Protein AF-A0A6C0K6B1-F1 (afdb_monomer)

Structure (mmCIF, N/CA/C/O backbone):
data_AF-A0A6C0K6B1-F1
#
_entry.id   AF-A0A6C0K6B1-F1
#
loop_
_atom_site.group_PDB
_atom_site.id
_atom_site.type_symbol
_atom_site.l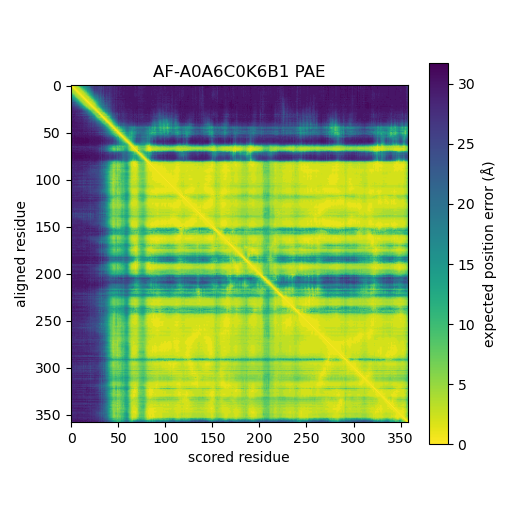abel_atom_id
_atom_site.label_alt_id
_atom_site.label_comp_id
_atom_site.label_asym_id
_atom_site.label_entity_id
_atom_site.label_seq_id
_atom_site.pdbx_PDB_ins_code
_atom_site.Cartn_x
_atom_site.Cartn_y
_atom_site.Cartn_z
_atom_site.occupancy
_atom_site.B_iso_or_equiv
_atom_site.auth_seq_id
_atom_site.auth_comp_id
_atom_site.auth_asym_id
_atom_site.auth_atom_id
_atom_site.pdbx_PDB_model_num
ATOM 1 N N . MET A 1 1 ? -60.049 -20.962 54.613 1.00 41.78 1 MET A N 1
ATOM 2 C CA . MET A 1 1 ? -58.750 -20.830 53.920 1.00 41.78 1 MET A CA 1
ATOM 3 C C . MET A 1 1 ? -58.950 -19.898 52.741 1.00 41.78 1 MET A C 1
ATOM 5 O O . MET A 1 1 ? -59.678 -20.224 51.816 1.00 41.78 1 MET A O 1
ATOM 9 N N . ASN A 1 2 ? -58.412 -18.689 52.879 1.00 34.19 2 ASN A N 1
ATOM 10 C CA . ASN A 1 2 ? -58.516 -17.575 51.942 1.00 34.19 2 ASN A CA 1
ATOM 11 C C . ASN A 1 2 ? -57.536 -17.754 50.778 1.00 34.19 2 ASN A C 1
ATOM 13 O O . ASN A 1 2 ? -56.367 -18.020 51.043 1.00 34.19 2 ASN A O 1
ATOM 17 N N . ARG A 1 3 ? -57.969 -17.481 49.541 1.00 37.84 3 ARG A N 1
ATOM 18 C CA . ARG A 1 3 ? -57.366 -16.462 48.654 1.00 37.84 3 ARG A CA 1
ATOM 19 C C . ARG A 1 3 ? -58.067 -16.443 47.293 1.00 37.84 3 ARG A C 1
ATOM 21 O O . ARG A 1 3 ? -57.996 -17.391 46.523 1.00 37.84 3 ARG A O 1
ATOM 28 N N . LEU A 1 4 ? -58.725 -15.315 47.031 1.00 37.75 4 LEU A N 1
ATOM 29 C CA . LEU A 1 4 ? -59.098 -14.837 45.706 1.00 37.75 4 LEU A CA 1
ATOM 30 C C . LEU A 1 4 ? -57.838 -14.541 44.881 1.00 37.75 4 LEU A C 1
ATOM 32 O O . LEU A 1 4 ? -56.924 -13.904 45.400 1.00 37.75 4 LEU A O 1
ATOM 36 N N . TYR A 1 5 ? -57.852 -14.870 43.589 1.00 40.22 5 TYR A N 1
ATOM 37 C CA . TYR A 1 5 ? -57.082 -14.146 42.576 1.00 40.22 5 TYR A CA 1
ATOM 38 C C . TYR A 1 5 ? -57.989 -13.833 41.381 1.00 40.22 5 TYR A C 1
ATOM 40 O O . TYR A 1 5 ? -58.520 -14.723 40.723 1.00 40.22 5 TYR A O 1
ATOM 48 N N . ARG A 1 6 ? -58.203 -12.531 41.167 1.00 37.03 6 ARG A N 1
ATOM 49 C CA . ARG A 1 6 ? -58.808 -11.929 39.975 1.00 37.03 6 ARG A CA 1
ATOM 50 C C . ARG A 1 6 ? -57.730 -11.823 38.895 1.00 37.03 6 ARG A C 1
ATOM 52 O O . ARG A 1 6 ? -56.679 -11.251 39.170 1.00 37.03 6 ARG A O 1
ATOM 59 N N . SER A 1 7 ? -58.029 -12.265 37.678 1.00 38.06 7 SER A N 1
ATOM 60 C CA . SER A 1 7 ? -57.271 -11.891 36.480 1.00 38.06 7 SER A CA 1
ATOM 61 C C . SER A 1 7 ? -57.970 -10.711 35.808 1.00 38.06 7 SER A C 1
ATOM 63 O O . SER A 1 7 ? -59.148 -10.794 35.464 1.00 38.06 7 SER A O 1
ATOM 65 N N . ILE A 1 8 ? -57.251 -9.597 35.684 1.00 40.97 8 ILE A N 1
ATOM 66 C CA . ILE A 1 8 ? -57.679 -8.359 35.027 1.00 40.97 8 ILE A CA 1
ATOM 67 C C . ILE A 1 8 ? -57.076 -8.343 33.619 1.00 40.97 8 ILE A C 1
ATOM 69 O O . ILE A 1 8 ? -55.876 -8.549 33.454 1.00 40.97 8 ILE A O 1
ATOM 73 N N . PHE A 1 9 ? -57.926 -8.098 32.622 1.00 32.03 9 PHE A N 1
ATOM 74 C CA . PHE A 1 9 ? -57.560 -7.809 31.237 1.00 32.03 9 PHE A CA 1
ATOM 75 C C . PHE A 1 9 ? -56.861 -6.444 31.150 1.00 32.03 9 PHE A C 1
ATOM 77 O O . PHE A 1 9 ? -57.428 -5.443 31.587 1.00 32.03 9 PHE A O 1
ATOM 84 N N . TYR A 1 10 ? -55.673 -6.388 30.545 1.00 33.44 10 TYR A N 1
ATOM 85 C CA . TYR A 1 10 ? -55.061 -5.134 30.102 1.00 33.44 10 TYR A CA 1
ATOM 86 C C . TYR A 1 10 ? -55.353 -4.924 28.613 1.00 33.44 10 TYR A C 1
ATOM 88 O O . TYR A 1 10 ? -54.890 -5.678 27.761 1.00 33.44 10 TYR A O 1
ATOM 96 N N . VAL A 1 11 ? -56.140 -3.888 28.325 1.00 32.97 11 VAL A N 1
ATOM 97 C CA . VAL A 1 11 ? -56.292 -3.275 27.003 1.00 32.97 11 VAL A CA 1
ATOM 98 C C . VAL A 1 11 ? -55.338 -2.084 26.973 1.00 32.97 11 VAL A C 1
ATOM 100 O O . VAL A 1 11 ? -55.507 -1.150 27.756 1.00 32.97 11 VAL A O 1
ATOM 103 N N . SER A 1 12 ? -54.329 -2.112 26.104 1.00 35.53 12 SER A N 1
ATOM 104 C CA . SER A 1 12 ? -53.433 -0.970 25.894 1.00 35.53 12 SER A CA 1
ATOM 105 C C . SER A 1 12 ? -54.006 -0.051 24.819 1.00 35.53 12 SER A C 1
ATOM 107 O O . SER A 1 12 ? -54.165 -0.436 23.662 1.00 35.53 12 SER A O 1
ATOM 109 N N . LEU A 1 13 ? -54.333 1.166 25.245 1.00 34.94 13 LEU A N 1
ATOM 110 C CA . LEU A 1 13 ? -54.805 2.288 24.443 1.00 34.94 13 LEU A CA 1
ATOM 111 C C . LEU A 1 13 ? -53.597 2.952 23.751 1.00 34.94 13 LEU A C 1
ATOM 113 O O . LEU A 1 13 ? -52.664 3.379 24.428 1.00 34.94 13 LEU A O 1
ATOM 117 N N . PHE A 1 14 ? -53.609 3.057 22.420 1.00 33.47 14 PHE A N 1
ATOM 118 C CA . PHE A 1 14 ? -52.657 3.886 21.672 1.00 33.47 14 PHE A CA 1
ATOM 119 C C . PHE A 1 14 ? -53.017 5.368 21.854 1.00 33.47 14 PHE A C 1
ATOM 121 O O . PHE A 1 14 ? -54.097 5.798 21.452 1.00 33.47 14 PHE A O 1
ATOM 128 N N . ALA A 1 15 ? -52.109 6.153 22.436 1.00 35.38 15 ALA A N 1
ATOM 129 C CA . ALA A 1 15 ? -52.192 7.609 22.460 1.00 35.38 15 ALA A CA 1
ATOM 130 C C . ALA A 1 15 ? -51.301 8.187 21.349 1.00 35.38 15 ALA A C 1
ATOM 132 O O . ALA A 1 15 ? -50.077 8.100 21.410 1.00 35.38 15 ALA A O 1
ATOM 133 N N . LEU A 1 16 ? -51.932 8.769 20.327 1.00 36.66 16 LEU A N 1
ATOM 134 C CA . LEU A 1 16 ? -51.287 9.629 19.337 1.00 36.66 16 LEU A CA 1
ATOM 135 C C . LEU A 1 16 ? -51.035 11.004 19.967 1.00 36.66 16 LEU A C 1
ATOM 137 O O . LEU A 1 16 ? -51.975 11.755 20.216 1.00 36.66 16 LEU A O 1
ATOM 141 N N . THR A 1 17 ? -49.772 11.352 20.201 1.00 36.34 17 THR A N 1
ATOM 142 C CA . THR A 1 17 ? -49.367 12.730 20.499 1.00 36.34 17 THR A CA 1
ATOM 143 C C . THR A 1 17 ? -48.944 13.421 19.209 1.00 36.34 17 THR A C 1
ATOM 145 O O . THR A 1 17 ? -47.872 13.159 18.668 1.00 36.34 17 THR A O 1
ATOM 148 N N . THR A 1 18 ? -49.798 14.312 18.710 1.00 37.50 18 THR A N 1
ATOM 149 C CA . THR A 1 18 ? -49.467 15.301 17.680 1.00 37.50 18 THR A CA 1
ATOM 150 C C . THR A 1 18 ? -48.641 16.428 18.293 1.00 37.50 18 THR A C 1
ATOM 152 O O . THR A 1 18 ? -49.159 17.205 19.098 1.00 37.50 18 THR A O 1
ATOM 155 N N . THR A 1 19 ? -47.377 16.552 17.890 1.00 35.94 19 THR A N 1
ATOM 156 C CA . THR A 1 19 ? -46.537 17.703 18.240 1.00 35.94 19 THR A CA 1
ATOM 157 C C . THR A 1 19 ? -46.683 18.789 17.178 1.00 35.94 19 THR A C 1
ATOM 159 O O . THR A 1 19 ? -46.397 18.579 16.002 1.00 35.94 19 THR A O 1
ATOM 162 N N . VAL A 1 20 ? -47.141 19.962 17.613 1.00 34.28 20 VAL A N 1
ATOM 163 C CA . VAL A 1 20 ? -47.233 21.195 16.825 1.00 34.28 20 VAL A CA 1
ATOM 164 C C . VAL A 1 20 ? -45.840 21.821 16.725 1.00 34.28 20 VAL A C 1
ATOM 166 O O . VAL A 1 20 ? -45.290 22.261 17.733 1.00 34.28 20 VAL A O 1
ATOM 169 N N . VAL A 1 21 ? -45.275 21.895 15.518 1.00 34.06 21 VAL A N 1
ATOM 170 C CA . VAL A 1 21 ? -44.048 22.664 15.251 1.00 34.06 21 VAL A CA 1
ATOM 171 C C . VAL A 1 21 ? -44.432 24.120 14.986 1.00 34.06 21 VAL A C 1
ATOM 173 O O . VAL A 1 21 ? -45.145 24.430 14.032 1.00 34.06 21 VAL A O 1
ATOM 176 N N . LYS A 1 22 ? -43.974 25.023 15.859 1.00 32.75 22 LYS A N 1
ATOM 177 C CA . LYS A 1 22 ? -44.054 26.474 15.657 1.00 32.75 22 LYS A CA 1
ATOM 178 C C . LYS A 1 22 ? -42.985 26.915 14.656 1.00 32.75 22 LYS A C 1
ATOM 180 O O . LYS A 1 22 ? -41.798 26.714 14.886 1.00 32.75 22 LYS A O 1
ATOM 185 N N . ASN A 1 23 ? -43.441 27.573 13.594 1.00 33.69 23 ASN A N 1
ATOM 186 C CA . ASN A 1 23 ? -42.636 28.376 12.679 1.00 33.69 23 ASN A CA 1
ATOM 187 C C . ASN A 1 23 ? -41.909 29.499 13.433 1.00 33.69 23 ASN A C 1
ATOM 189 O O . ASN A 1 23 ? -42.558 30.324 14.079 1.00 33.69 23 ASN A O 1
ATOM 193 N N . VAL A 1 24 ? -40.588 29.579 13.272 1.00 36.38 24 VAL A N 1
ATOM 194 C CA . VAL A 1 24 ? -39.807 30.797 13.519 1.00 36.38 24 VAL A CA 1
ATOM 195 C C . VAL A 1 24 ? -39.035 31.096 12.239 1.00 36.38 24 VAL A C 1
ATOM 197 O O . VAL A 1 24 ? -38.131 30.362 11.854 1.00 36.38 24 VAL A O 1
ATOM 200 N N . ASN A 1 25 ? -39.454 32.159 11.558 1.00 33.19 25 ASN A N 1
ATOM 201 C CA . ASN A 1 25 ? -38.764 32.721 10.407 1.00 33.19 25 ASN A CA 1
ATOM 202 C C . ASN A 1 25 ? -37.540 33.520 10.866 1.00 33.19 25 ASN A C 1
ATOM 204 O O . ASN A 1 25 ? -37.653 34.342 11.773 1.00 33.19 25 ASN A O 1
ATOM 208 N N . GLY A 1 26 ? -36.440 33.368 10.126 1.00 31.66 26 GLY A N 1
ATOM 209 C CA . GLY A 1 26 ? -35.422 34.404 9.971 1.00 31.66 26 GLY A CA 1
ATOM 210 C C . GLY A 1 26 ? -34.132 34.173 10.745 1.00 31.66 26 GLY A C 1
ATOM 211 O O . GLY A 1 26 ? -33.989 34.686 11.842 1.00 31.66 26 GLY A O 1
ATOM 212 N N . ILE A 1 27 ? -33.179 33.484 10.113 1.00 32.75 27 ILE A N 1
ATOM 213 C CA . ILE A 1 27 ? -31.792 33.931 9.908 1.00 32.75 27 ILE A CA 1
ATOM 214 C C . ILE A 1 27 ? -31.310 33.217 8.637 1.00 32.75 27 ILE A C 1
ATOM 216 O O . ILE A 1 27 ? -31.442 32.006 8.486 1.00 32.75 27 ILE A O 1
ATOM 220 N N . SER A 1 28 ? -30.811 34.001 7.691 1.00 39.09 28 SER A N 1
ATOM 221 C CA . SER A 1 28 ? -30.195 33.568 6.443 1.00 39.09 28 SER A CA 1
ATOM 222 C C . SER A 1 28 ? -28.919 32.761 6.708 1.00 39.09 28 SER A C 1
ATOM 224 O O . SER A 1 28 ? -27.895 33.347 7.057 1.00 39.09 28 SER A O 1
ATOM 226 N N . SER A 1 29 ? -28.958 31.444 6.494 1.00 30.17 29 SER A N 1
ATOM 227 C CA . SER A 1 29 ? -27.761 30.621 6.308 1.00 30.17 29 SER A CA 1
ATOM 228 C C . SER A 1 29 ? -27.587 30.311 4.820 1.00 30.17 29 SER A C 1
ATOM 230 O O . SER A 1 29 ? -28.328 29.527 4.227 1.00 30.17 29 SER A O 1
ATOM 232 N N . LEU A 1 30 ? -26.584 30.952 4.218 1.00 33.59 30 LEU A N 1
ATOM 233 C CA . LEU A 1 30 ? -25.855 30.383 3.085 1.00 33.59 30 LEU A CA 1
ATOM 234 C C . LEU A 1 30 ? -25.329 29.001 3.514 1.00 33.59 30 LEU A C 1
ATOM 236 O O . LEU A 1 30 ? -25.054 28.812 4.695 1.00 33.59 30 LEU A O 1
ATOM 240 N N . TRP A 1 31 ? -25.207 28.078 2.558 1.00 30.55 31 TRP A N 1
ATOM 241 C CA . TRP A 1 31 ? -24.939 26.634 2.712 1.00 30.55 31 TRP A CA 1
ATOM 242 C C . TRP A 1 31 ? -26.194 25.760 2.860 1.00 30.55 31 TRP A C 1
ATOM 244 O O . TRP A 1 31 ? -26.401 25.061 3.846 1.00 30.55 31 TRP A O 1
ATOM 254 N N . SER A 1 32 ? -27.013 25.754 1.806 1.00 24.48 32 SER A N 1
ATOM 255 C CA . SER A 1 32 ? -27.783 24.566 1.434 1.00 24.48 32 SER A CA 1
ATOM 256 C C . SER A 1 32 ? -26.956 23.772 0.421 1.00 24.48 32 SER A C 1
ATOM 258 O O . SER A 1 32 ? -26.867 24.143 -0.745 1.00 24.48 32 SER A O 1
ATOM 260 N N . TRP A 1 33 ? -26.333 22.679 0.859 1.00 31.28 33 TRP A N 1
ATOM 261 C CA . TRP A 1 33 ? -26.016 21.592 -0.063 1.00 31.28 33 TRP A CA 1
ATOM 262 C C . TRP A 1 33 ? -27.287 20.759 -0.184 1.00 31.28 33 TRP A C 1
ATOM 264 O O . TRP A 1 33 ? -27.627 19.973 0.698 1.00 31.28 33 TRP A O 1
ATOM 274 N N . GLY A 1 34 ? -28.054 21.010 -1.245 1.00 27.03 34 GLY A N 1
ATOM 275 C CA . GLY A 1 34 ? -29.049 20.045 -1.694 1.00 27.03 34 GLY A CA 1
ATOM 276 C C . GLY A 1 34 ? -28.350 18.745 -2.114 1.00 27.03 34 GLY A C 1
ATOM 277 O O . GLY A 1 34 ? -27.163 18.778 -2.445 1.00 27.03 34 GLY A O 1
ATOM 278 N N . PRO A 1 35 ? -29.057 17.604 -2.135 1.00 36.47 35 PRO A N 1
ATOM 279 C CA . PRO A 1 35 ? -28.533 16.364 -2.688 1.00 36.47 35 PRO A CA 1
ATOM 280 C C . PRO A 1 35 ? -28.462 16.514 -4.213 1.00 36.47 35 PRO A C 1
ATOM 282 O O . PRO A 1 35 ? -29.354 16.094 -4.948 1.00 36.47 35 PRO A O 1
ATOM 285 N N . SER A 1 36 ? -27.436 17.207 -4.698 1.00 29.88 36 SER A N 1
ATOM 286 C CA . SER A 1 36 ? -27.146 17.323 -6.117 1.00 29.88 36 SER A CA 1
ATOM 287 C C . SER A 1 36 ? -26.236 16.174 -6.524 1.00 29.88 36 SER A C 1
ATOM 289 O O . SER A 1 36 ? -25.092 16.091 -6.089 1.00 29.88 36 SER A O 1
ATOM 291 N N . THR A 1 37 ? -26.793 15.336 -7.395 1.00 29.00 37 THR A N 1
ATOM 292 C CA . THR A 1 37 ? -26.115 14.409 -8.303 1.00 29.00 37 THR A CA 1
ATOM 293 C C . THR A 1 37 ? -25.317 13.285 -7.649 1.00 29.00 37 THR A C 1
ATOM 295 O O . THR A 1 37 ? -24.138 13.415 -7.349 1.00 29.00 37 THR A O 1
ATOM 298 N N . THR A 1 38 ? -25.949 12.111 -7.596 1.00 30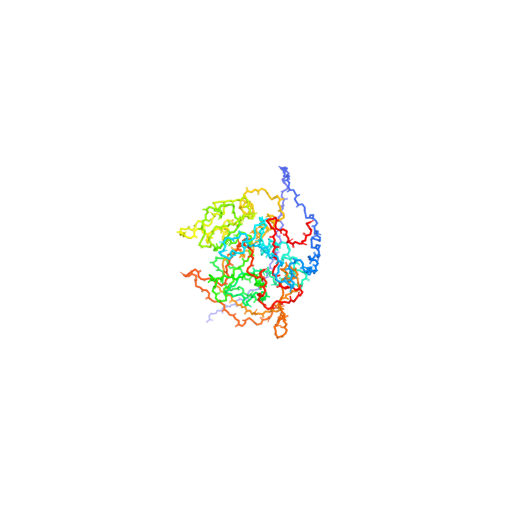.91 38 THR A N 1
ATOM 299 C CA . THR A 1 38 ? -25.296 10.837 -7.920 1.00 30.91 38 THR A CA 1
ATOM 300 C C . THR A 1 38 ? -24.650 10.947 -9.305 1.00 30.91 38 THR A C 1
ATOM 302 O O . THR A 1 38 ? -25.210 10.535 -10.320 1.00 30.91 38 THR A O 1
ATOM 305 N N . SER A 1 39 ? -23.509 11.608 -9.385 1.00 31.52 39 SER A N 1
ATOM 306 C CA . SER A 1 39 ? -22.617 11.518 -10.526 1.00 31.52 39 SER A CA 1
ATOM 307 C C . SER A 1 39 ? -22.021 10.118 -10.516 1.00 31.52 39 SER A C 1
ATOM 309 O O . SER A 1 39 ? -21.467 9.650 -9.523 1.00 31.52 39 SER A O 1
ATOM 311 N N . SER A 1 40 ? -22.166 9.428 -11.640 1.00 33.97 40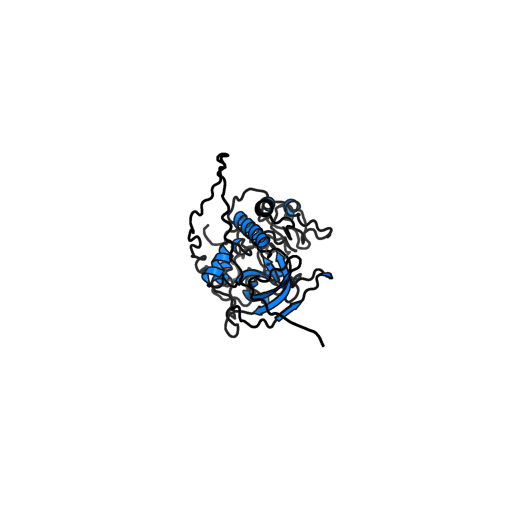 SER A N 1
ATOM 312 C CA . SER A 1 40 ? -21.465 8.188 -11.942 1.00 33.97 40 SER A CA 1
ATOM 313 C C . SER A 1 40 ? -19.962 8.477 -12.093 1.00 33.97 40 SER A C 1
ATOM 315 O O . SER A 1 40 ? -19.448 8.516 -13.208 1.00 33.97 40 SER A O 1
ATOM 317 N N . PHE A 1 41 ? -19.268 8.779 -10.992 1.00 37.56 41 PHE A N 1
ATOM 318 C CA . PHE A 1 41 ? -17.871 9.228 -11.024 1.00 37.56 41 PHE A CA 1
ATOM 319 C C . PHE A 1 41 ? -16.849 8.114 -11.265 1.00 37.56 41 PHE A C 1
ATOM 321 O O . PHE A 1 41 ? -15.698 8.420 -11.559 1.00 37.56 41 PHE A O 1
ATOM 328 N N . TYR A 1 42 ? -17.244 6.842 -11.255 1.00 40.97 42 TYR A N 1
ATOM 329 C CA . TYR A 1 42 ? -16.359 5.771 -11.704 1.00 40.97 42 TYR A CA 1
ATOM 330 C C . TYR A 1 42 ? -16.389 5.705 -13.233 1.00 40.97 42 TYR A C 1
ATOM 332 O O . TYR A 1 42 ? -17.095 4.888 -13.822 1.00 40.97 42 TYR A O 1
ATOM 340 N N . ASN A 1 43 ? -15.654 6.597 -13.899 1.00 40.12 43 ASN A N 1
ATOM 341 C CA . ASN A 1 43 ? -15.274 6.376 -15.289 1.00 40.12 43 ASN A CA 1
ATOM 342 C C . ASN A 1 43 ? -14.255 5.222 -15.274 1.00 40.12 43 ASN A C 1
ATOM 344 O O . ASN A 1 43 ? -13.068 5.424 -15.054 1.00 40.12 43 ASN A O 1
ATOM 348 N N . THR A 1 44 ? -14.767 3.997 -15.383 1.00 43.44 44 THR A N 1
ATOM 349 C CA . THR A 1 44 ? -14.126 2.693 -15.120 1.00 43.44 44 THR A CA 1
ATOM 350 C C . THR A 1 44 ? -12.998 2.302 -16.077 1.00 43.44 44 THR A C 1
ATOM 352 O O . THR A 1 44 ? -12.640 1.126 -16.164 1.00 43.44 44 THR A O 1
ATOM 355 N N . SER A 1 45 ? -12.396 3.244 -16.799 1.00 54.94 45 SER A N 1
ATOM 356 C CA . SER A 1 45 ? -11.167 2.950 -17.525 1.00 54.94 45 SER A CA 1
ATOM 357 C C . SER A 1 45 ? -10.008 2.941 -16.533 1.00 54.94 45 SER A C 1
ATOM 359 O O . SER A 1 45 ? -9.286 3.930 -16.418 1.00 54.94 45 SER A O 1
ATOM 361 N N . LEU A 1 46 ? -9.828 1.817 -15.827 1.00 61.38 46 LEU A N 1
ATOM 362 C CA . LEU A 1 46 ? -8.517 1.490 -15.271 1.00 61.38 46 LEU A CA 1
ATOM 363 C C . LEU A 1 46 ? -7.469 1.692 -16.374 1.00 61.38 46 LEU A C 1
ATOM 365 O O . LEU A 1 46 ? -7.779 1.406 -17.542 1.00 61.38 46 LEU A O 1
ATOM 369 N N . PRO A 1 47 ? -6.262 2.190 -16.047 1.00 56.25 47 PRO A N 1
ATOM 370 C CA . PRO A 1 47 ? -5.215 2.382 -17.041 1.00 56.25 47 PRO A CA 1
ATOM 371 C C . PRO A 1 47 ? -5.081 1.104 -17.872 1.00 56.25 47 PRO A C 1
ATOM 373 O O . PRO A 1 47 ? -4.975 0.004 -17.327 1.00 56.25 47 PRO A O 1
ATOM 376 N N . LEU A 1 48 ? -5.207 1.249 -19.197 1.00 51.16 48 LEU A N 1
ATOM 377 C CA . LEU A 1 48 ? -5.236 0.120 -20.126 1.00 51.16 48 LEU A CA 1
ATOM 378 C C . LEU A 1 48 ? -4.027 -0.798 -19.894 1.00 51.16 48 LEU A C 1
ATOM 380 O O . LEU A 1 48 ? -2.965 -0.301 -19.505 1.00 51.16 48 LEU A O 1
ATOM 384 N N . PRO A 1 49 ? -4.150 -2.110 -20.183 1.00 49.78 49 PRO A N 1
ATOM 385 C CA . PRO A 1 49 ? -3.048 -3.042 -20.033 1.00 49.78 49 PRO A CA 1
ATOM 386 C C . PRO A 1 49 ? -1.779 -2.505 -20.675 1.00 49.78 49 PRO A C 1
ATOM 388 O O . PRO A 1 49 ? -1.752 -2.184 -21.866 1.00 49.78 49 PRO A O 1
ATOM 391 N N . ARG A 1 50 ? -0.736 -2.364 -19.859 1.00 59.72 50 ARG A N 1
ATOM 392 C CA . ARG A 1 50 ? 0.522 -1.777 -20.296 1.00 59.72 50 ARG A CA 1
ATOM 393 C C . ARG A 1 50 ? 1.211 -2.741 -21.241 1.00 59.72 50 ARG A C 1
ATOM 395 O O . ARG A 1 50 ? 1.570 -3.849 -20.855 1.00 59.72 50 ARG A O 1
ATOM 402 N N . SER A 1 51 ? 1.456 -2.312 -22.476 1.00 47.19 51 SER A N 1
ATOM 403 C CA . SER A 1 51 ? 2.553 -2.911 -23.223 1.00 47.19 51 SER A CA 1
ATOM 404 C C . SER A 1 51 ? 3.833 -2.376 -22.595 1.00 47.19 51 SER A C 1
ATOM 406 O O . SER A 1 51 ? 4.181 -1.213 -22.819 1.00 47.19 51 SER A O 1
ATOM 408 N N . TYR A 1 52 ? 4.525 -3.191 -21.801 1.00 51.75 52 TYR A N 1
ATOM 409 C CA . TYR A 1 52 ? 5.917 -2.909 -21.473 1.00 51.75 52 TYR A CA 1
ATOM 410 C C . TYR A 1 52 ? 6.686 -2.908 -22.793 1.00 51.75 52 TYR A C 1
ATOM 412 O O . TYR A 1 52 ? 7.046 -3.952 -23.329 1.00 51.75 52 TYR A O 1
ATOM 420 N N . SER A 1 53 ? 6.855 -1.724 -23.385 1.00 43.47 53 SER A N 1
ATOM 421 C CA . SER A 1 53 ? 7.775 -1.583 -24.501 1.00 43.47 53 SER A CA 1
ATOM 422 C C . SER A 1 53 ? 9.164 -1.929 -23.967 1.00 43.47 53 SER A C 1
ATOM 424 O O . SER A 1 53 ? 9.509 -1.557 -22.843 1.00 43.47 53 SER A O 1
ATOM 426 N N . ASN A 1 54 ? 9.958 -2.643 -24.762 1.00 41.19 54 ASN A N 1
ATOM 427 C CA . ASN A 1 54 ? 11.321 -3.079 -24.433 1.00 41.19 54 ASN A CA 1
ATOM 428 C C . ASN A 1 54 ? 12.294 -1.933 -24.055 1.00 41.19 54 ASN A C 1
ATOM 430 O O . ASN A 1 54 ? 13.487 -2.172 -23.907 1.00 41.19 54 ASN A O 1
ATOM 434 N N . HIS A 1 55 ? 11.831 -0.693 -23.882 1.00 42.03 55 HIS A N 1
ATOM 435 C CA . HIS A 1 55 ? 12.629 0.399 -23.335 1.00 42.03 55 HIS A CA 1
ATOM 436 C C . HIS A 1 55 ? 12.928 0.271 -21.841 1.00 42.03 55 HIS A C 1
ATOM 438 O O . HIS A 1 55 ? 13.988 0.727 -21.426 1.00 42.03 55 HIS A O 1
ATOM 444 N N . ASP A 1 56 ? 12.099 -0.437 -21.074 1.00 44.91 56 ASP A N 1
ATOM 445 C CA . ASP A 1 56 ? 12.461 -0.829 -19.703 1.00 44.91 56 ASP A CA 1
ATOM 446 C C . ASP A 1 56 ? 13.000 -2.270 -19.613 1.00 44.91 56 ASP A C 1
ATOM 448 O O . ASP A 1 56 ? 13.350 -2.762 -18.543 1.00 44.91 56 ASP A O 1
ATOM 452 N N . GLY A 1 57 ? 13.010 -2.980 -20.739 1.00 40.34 57 GLY A N 1
ATOM 453 C CA . GLY A 1 57 ? 13.385 -4.381 -20.855 1.00 40.34 57 GLY A CA 1
ATOM 454 C C . GLY A 1 57 ? 14.305 -4.558 -22.045 1.00 40.34 57 GLY A C 1
ATOM 455 O O . GLY A 1 57 ? 13.936 -5.192 -23.031 1.00 40.34 57 GLY A O 1
ATOM 456 N N . GLY A 1 58 ? 15.502 -3.978 -21.965 1.00 33.00 58 GLY A N 1
ATOM 457 C CA . GLY A 1 58 ? 16.589 -4.404 -22.829 1.00 33.00 58 GLY A CA 1
ATOM 458 C C . GLY A 1 58 ? 16.875 -5.870 -22.523 1.00 33.00 58 GLY A C 1
ATOM 459 O O . GLY A 1 58 ? 17.508 -6.176 -21.518 1.00 33.00 58 GLY A O 1
ATOM 460 N N . SER A 1 59 ? 16.426 -6.769 -23.397 1.00 39.59 59 SER A N 1
ATOM 461 C CA . SER A 1 59 ? 16.797 -8.189 -23.397 1.00 39.59 59 SER A CA 1
ATOM 462 C C . SER A 1 59 ? 18.303 -8.420 -23.607 1.00 39.59 59 SER A C 1
ATOM 464 O O . SER A 1 59 ? 18.756 -9.554 -23.521 1.00 39.59 59 SER A O 1
ATOM 466 N N . ASP A 1 60 ? 19.076 -7.347 -23.796 1.00 33.53 60 ASP A N 1
ATOM 467 C CA . ASP A 1 60 ? 20.530 -7.332 -23.879 1.00 33.53 60 ASP A CA 1
ATOM 468 C C . ASP A 1 60 ? 21.102 -6.338 -22.847 1.00 33.53 60 ASP A C 1
ATOM 470 O O . ASP A 1 60 ? 21.337 -5.177 -23.163 1.00 33.53 60 ASP A O 1
ATOM 474 N N . GLY A 1 61 ? 21.285 -6.759 -21.591 1.00 34.53 61 GLY A N 1
ATOM 475 C CA . GLY A 1 61 ? 22.293 -6.241 -20.642 1.00 34.53 61 GLY A CA 1
ATOM 476 C C . GLY A 1 61 ? 22.567 -4.725 -20.505 1.00 34.53 61 GLY A C 1
ATOM 477 O O . GLY A 1 61 ? 23.680 -4.385 -20.104 1.00 34.53 61 GLY A O 1
ATOM 478 N N . GLY A 1 62 ? 21.637 -3.813 -20.822 1.00 32.00 62 GLY A N 1
ATOM 479 C CA . GLY A 1 62 ? 21.976 -2.381 -20.900 1.00 32.00 62 GLY A CA 1
ATOM 480 C C . GLY A 1 62 ? 20.840 -1.349 -20.939 1.00 32.00 62 GLY A C 1
ATOM 481 O O . GLY A 1 62 ? 21.123 -0.182 -21.195 1.00 32.00 62 GLY A O 1
ATOM 482 N N . GLY A 1 63 ? 19.578 -1.716 -20.685 1.00 46.03 63 GLY A N 1
ATOM 483 C CA . GLY A 1 63 ? 18.523 -0.725 -20.413 1.00 46.03 63 GLY A CA 1
ATOM 484 C C . GLY A 1 63 ? 18.594 -0.289 -18.949 1.00 46.03 63 GLY A C 1
ATOM 485 O O . GLY A 1 63 ? 18.459 -1.130 -18.065 1.00 46.03 63 GLY A O 1
ATOM 486 N N . SER A 1 64 ? 18.870 0.985 -18.666 1.00 56.69 64 SER A N 1
ATOM 487 C CA . SER A 1 64 ? 19.049 1.464 -17.291 1.00 56.69 64 SER A CA 1
ATOM 488 C C . SER A 1 64 ? 17.706 1.539 -16.558 1.00 56.69 64 SER A C 1
ATOM 490 O O . SER A 1 64 ? 16.948 2.485 -16.767 1.00 56.69 64 SER A O 1
ATOM 492 N N . GLU A 1 65 ? 17.413 0.570 -15.689 1.00 74.12 65 GLU A N 1
ATOM 493 C CA . GLU A 1 65 ? 16.327 0.699 -14.713 1.00 74.12 65 GLU A CA 1
ATOM 494 C C . GLU A 1 65 ? 16.491 2.003 -13.913 1.00 74.12 65 GLU A C 1
ATOM 496 O O . GLU A 1 65 ? 17.597 2.341 -13.479 1.00 74.12 65 GLU A O 1
ATOM 501 N N . TYR A 1 66 ? 15.395 2.734 -13.685 1.00 81.38 66 TYR A N 1
ATOM 502 C CA . TYR A 1 66 ? 15.439 3.941 -12.858 1.00 81.38 66 TYR A CA 1
ATOM 503 C C . TYR A 1 66 ? 15.903 3.598 -11.437 1.00 81.38 66 TYR A C 1
ATOM 505 O O . TYR A 1 66 ? 15.359 2.687 -10.796 1.00 81.38 66 TYR A O 1
ATOM 513 N N . GLY A 1 67 ? 16.902 4.339 -10.949 1.00 85.75 67 GLY A N 1
ATOM 514 C CA . GLY A 1 67 ? 17.400 4.233 -9.579 1.00 85.75 67 GLY A CA 1
ATOM 515 C C . GLY A 1 67 ? 16.324 4.603 -8.555 1.00 85.75 67 GLY A C 1
ATOM 516 O O . GLY A 1 67 ? 15.416 5.366 -8.869 1.00 85.75 67 GLY A O 1
ATOM 517 N N . SER A 1 68 ? 16.419 4.102 -7.321 1.00 88.38 68 SER A N 1
ATOM 518 C CA . SER A 1 68 ? 15.533 4.558 -6.238 1.00 88.38 68 SER A CA 1
ATOM 519 C C . SER A 1 68 ? 15.875 5.987 -5.816 1.00 88.38 68 SER A C 1
ATOM 521 O O . SER A 1 68 ? 17.048 6.363 -5.780 1.00 88.38 68 SER A O 1
ATOM 523 N N . ALA A 1 69 ? 14.862 6.771 -5.449 1.00 88.69 69 ALA A N 1
ATOM 524 C CA . ALA A 1 69 ? 15.052 8.082 -4.831 1.00 88.69 69 ALA A CA 1
ATOM 525 C C . ALA A 1 69 ? 15.665 8.007 -3.423 1.00 88.69 69 ALA A C 1
ATOM 527 O O . ALA A 1 69 ? 16.171 9.006 -2.911 1.00 88.69 69 ALA A O 1
ATOM 528 N N . CYS A 1 70 ? 15.663 6.832 -2.797 1.00 86.12 70 CYS A N 1
ATOM 529 C CA . CYS A 1 70 ? 16.295 6.600 -1.504 1.00 86.12 70 CYS A CA 1
ATOM 530 C C . CYS A 1 70 ? 17.764 6.212 -1.661 1.00 86.12 70 CYS A C 1
ATOM 532 O O . CYS A 1 70 ? 18.131 5.494 -2.586 1.00 86.12 70 CYS A O 1
ATOM 534 N N . GLY A 1 71 ? 18.622 6.675 -0.750 1.00 69.75 71 GLY A N 1
ATOM 535 C CA . GLY A 1 71 ? 20.042 6.329 -0.753 1.00 69.75 71 GLY A CA 1
ATOM 536 C C . GLY A 1 71 ? 20.317 5.014 -0.049 1.00 69.75 71 GLY A C 1
ATOM 537 O O . GLY A 1 71 ? 21.137 4.965 0.857 1.00 69.75 71 GLY A O 1
ATOM 538 N N . ASN A 1 72 ? 19.673 3.937 -0.479 1.00 61.31 72 ASN A N 1
ATOM 539 C CA . ASN A 1 72 ? 20.130 2.607 -0.115 1.00 61.31 72 ASN A CA 1
ATOM 540 C C . ASN A 1 72 ? 21.416 2.323 -0.911 1.00 61.31 72 ASN A C 1
ATOM 542 O O . ASN A 1 72 ? 21.460 2.530 -2.118 1.00 61.31 72 ASN A O 1
ATOM 546 N N . GLY A 1 73 ? 22.491 1.888 -0.247 1.00 46.59 73 GLY A N 1
ATOM 547 C CA . GLY A 1 73 ? 23.853 1.740 -0.799 1.00 46.59 73 GLY A CA 1
ATOM 548 C C . GLY A 1 73 ? 24.034 0.834 -2.035 1.00 46.59 73 GLY A C 1
ATOM 549 O O . GLY A 1 73 ? 25.167 0.559 -2.421 1.00 46.59 73 GLY A O 1
ATOM 550 N N . TRP A 1 74 ? 22.956 0.403 -2.690 1.00 47.75 74 TRP A N 1
ATOM 551 C CA . TRP A 1 74 ? 22.924 -0.226 -4.008 1.00 47.75 74 TRP A CA 1
ATOM 552 C C . TRP A 1 74 ? 23.100 0.838 -5.098 1.00 47.75 74 TRP A C 1
ATOM 554 O O . TRP A 1 74 ? 22.211 1.144 -5.890 1.00 47.75 74 TRP A O 1
ATOM 564 N N . SER A 1 75 ? 24.285 1.441 -5.097 1.00 43.59 75 SER A N 1
ATOM 565 C CA . SER A 1 75 ? 24.743 2.390 -6.103 1.00 43.59 75 SER A CA 1
ATOM 566 C C . SER A 1 75 ? 24.901 1.699 -7.461 1.00 43.59 75 SER A C 1
ATOM 568 O O . SER A 1 75 ? 26.010 1.341 -7.856 1.00 43.59 75 SER A O 1
ATOM 570 N N . TRP A 1 76 ? 23.824 1.615 -8.238 1.00 44.78 76 TRP A N 1
ATOM 571 C CA . TRP A 1 76 ? 23.957 1.753 -9.687 1.00 44.78 76 TRP A CA 1
ATOM 572 C C . TRP A 1 76 ? 24.036 3.244 -9.982 1.00 44.78 76 TRP A C 1
ATOM 574 O O . TRP A 1 76 ? 23.067 3.914 -10.329 1.00 44.78 76 TRP A O 1
ATOM 584 N N . SER A 1 77 ? 25.226 3.789 -9.748 1.00 50.03 77 SER A N 1
ATOM 585 C CA . SER A 1 77 ? 25.587 5.113 -10.212 1.00 50.03 77 SER A CA 1
ATOM 586 C C . SER A 1 77 ? 25.543 5.098 -11.733 1.00 50.03 77 SER A C 1
ATOM 588 O O . SER A 1 77 ? 26.488 4.606 -12.342 1.00 50.03 77 SER A O 1
ATOM 590 N N . GLN A 1 78 ? 24.509 5.662 -12.347 1.00 45.59 78 GLN A N 1
ATOM 591 C CA . GLN A 1 78 ? 24.678 6.308 -13.643 1.00 45.59 78 GLN A CA 1
ATOM 592 C C . GLN A 1 78 ? 24.092 7.713 -13.555 1.00 45.59 78 GLN A C 1
ATOM 594 O O . GLN A 1 78 ? 22.920 7.913 -13.243 1.00 45.59 78 GLN A O 1
ATOM 599 N N . GLY A 1 79 ? 24.981 8.695 -13.716 1.00 44.00 79 GLY A N 1
ATOM 600 C CA . GLY A 1 79 ? 24.657 10.111 -13.679 1.00 44.00 79 GLY A CA 1
ATOM 601 C C . GLY A 1 79 ? 23.531 10.417 -14.660 1.00 44.00 79 GLY A C 1
ATOM 602 O O . GLY A 1 79 ? 23.669 10.192 -15.856 1.00 44.00 79 GLY A O 1
ATOM 603 N N . GLY A 1 80 ? 22.414 10.909 -14.131 1.00 52.69 80 GLY A N 1
ATOM 604 C CA . GLY A 1 80 ? 21.232 11.226 -14.931 1.00 52.69 80 GLY A CA 1
ATOM 605 C C . GLY A 1 80 ? 20.138 11.994 -14.189 1.00 52.69 80 GLY A C 1
ATOM 606 O O . GLY A 1 80 ? 19.338 12.655 -14.834 1.00 52.69 80 GLY A O 1
ATOM 607 N N . GLY A 1 81 ? 20.115 11.980 -12.849 1.00 68.25 81 GLY A N 1
ATOM 608 C CA . GLY A 1 81 ? 19.240 12.862 -12.061 1.00 68.25 81 GLY A CA 1
ATOM 609 C C . GLY A 1 81 ? 17.745 12.518 -12.091 1.00 68.25 81 GLY A C 1
ATOM 610 O O . GLY A 1 81 ? 16.940 13.335 -11.657 1.00 68.25 81 GLY A O 1
ATOM 611 N N . VAL A 1 82 ? 17.372 11.330 -12.579 1.00 82.81 82 VAL A N 1
ATOM 612 C CA . VAL A 1 82 ? 15.985 10.845 -12.601 1.00 82.81 82 VAL A CA 1
ATOM 613 C C . VAL A 1 82 ? 15.860 9.653 -11.660 1.00 82.81 82 VAL A C 1
ATOM 615 O O . VAL A 1 82 ? 16.534 8.640 -11.849 1.00 82.81 82 VAL A O 1
ATOM 618 N N . TYR A 1 83 ? 15.002 9.787 -10.651 1.00 88.62 83 TYR A N 1
ATOM 619 C CA . TYR A 1 83 ? 14.776 8.770 -9.632 1.00 88.62 83 TYR A CA 1
ATOM 620 C C . TYR A 1 83 ? 13.343 8.243 -9.661 1.00 88.62 83 TYR A C 1
ATOM 622 O O . TYR A 1 83 ? 12.402 8.954 -10.016 1.00 88.62 83 TYR A O 1
ATOM 630 N N . GLY A 1 84 ? 13.216 6.979 -9.271 1.00 91.12 84 GLY A N 1
ATOM 631 C CA . GLY A 1 84 ? 11.978 6.246 -9.102 1.00 91.12 84 GLY A CA 1
ATOM 632 C C . GLY A 1 84 ? 11.415 6.312 -7.692 1.00 91.12 84 GLY A C 1
ATOM 633 O O . GLY A 1 84 ? 12.160 6.214 -6.713 1.00 91.12 84 GLY A O 1
ATOM 634 N N . PHE A 1 85 ? 10.090 6.410 -7.628 1.00 93.62 85 PHE A N 1
ATOM 635 C CA . PHE A 1 85 ? 9.283 6.469 -6.414 1.00 93.62 85 PHE A CA 1
ATOM 636 C C . PHE A 1 85 ? 8.183 5.400 -6.440 1.00 93.62 85 PHE A C 1
ATOM 638 O O . PHE A 1 85 ? 7.797 4.921 -7.515 1.00 93.62 85 PHE A O 1
ATOM 645 N N . ALA A 1 86 ? 7.651 5.053 -5.267 1.00 95.06 86 ALA A N 1
ATOM 646 C CA . ALA A 1 86 ? 6.373 4.355 -5.162 1.00 95.06 86 ALA A CA 1
ATOM 647 C C . ALA A 1 86 ? 5.251 5.222 -5.750 1.00 95.06 86 ALA A C 1
ATOM 649 O O . ALA A 1 86 ? 5.249 6.445 -5.598 1.00 95.06 86 ALA A O 1
ATOM 650 N N . CYS A 1 87 ? 4.293 4.598 -6.433 1.00 96.06 87 CYS A N 1
ATOM 651 C CA . CYS A 1 87 ? 3.218 5.343 -7.076 1.00 96.06 87 CYS A CA 1
ATOM 652 C C . CYS A 1 87 ? 2.076 5.679 -6.104 1.00 96.06 87 CYS A C 1
ATOM 654 O O . CYS A 1 87 ? 1.472 4.756 -5.555 1.00 96.06 87 CYS A O 1
ATOM 656 N N . PRO A 1 88 ? 1.705 6.964 -5.936 1.00 95.69 88 PRO A N 1
ATOM 657 C CA . PRO A 1 88 ? 0.636 7.386 -5.026 1.00 95.69 88 PRO A CA 1
ATOM 658 C C . PRO A 1 88 ? -0.739 6.802 -5.359 1.00 95.69 88 PRO A C 1
ATOM 660 O O . PRO A 1 88 ? -1.545 6.589 -4.457 1.00 95.69 88 PRO A O 1
ATOM 663 N N . HIS A 1 89 ? -0.996 6.463 -6.627 1.00 95.06 89 HIS A N 1
ATOM 664 C CA . HIS A 1 89 ? -2.235 5.790 -7.024 1.00 95.06 89 HIS A CA 1
ATOM 665 C C . HIS A 1 89 ? -2.410 4.417 -6.363 1.00 95.06 89 HIS A C 1
ATOM 667 O O . HIS A 1 89 ? -3.528 3.924 -6.267 1.00 95.06 89 HIS A O 1
ATOM 673 N N . MET A 1 90 ? -1.330 3.802 -5.870 1.00 97.25 90 MET A N 1
ATOM 674 C CA . MET A 1 90 ? -1.372 2.512 -5.178 1.00 97.25 90 MET A CA 1
ATOM 675 C C . MET A 1 90 ? -1.641 2.633 -3.668 1.00 97.25 90 MET A C 1
ATOM 677 O O . MET A 1 90 ? -1.711 1.613 -2.987 1.00 97.25 90 MET A O 1
ATOM 681 N N . MET A 1 91 ? -1.761 3.844 -3.116 1.00 97.38 91 MET A N 1
ATOM 682 C CA . MET A 1 91 ? -2.041 4.026 -1.689 1.00 97.38 91 MET A CA 1
ATOM 683 C C . MET A 1 91 ? -3.431 3.488 -1.316 1.00 97.38 91 MET A C 1
ATOM 685 O O . MET A 1 91 ? -4.388 3.614 -2.082 1.00 97.38 91 MET A O 1
ATOM 689 N N . LEU A 1 92 ? -3.562 2.925 -0.112 1.00 97.94 92 LEU A N 1
ATOM 690 C CA . LEU A 1 92 ? -4.840 2.482 0.451 1.00 97.94 92 LEU A CA 1
ATOM 691 C C . LEU A 1 92 ? -5.902 3.583 0.318 1.00 97.94 92 LEU A C 1
ATOM 693 O O . LEU A 1 92 ? -5.661 4.718 0.716 1.00 97.94 92 LEU A O 1
ATOM 697 N N . GLN A 1 93 ? -7.085 3.249 -0.194 1.00 96.81 93 GLN A N 1
ATOM 698 C CA . GLN A 1 93 ? -8.188 4.204 -0.384 1.00 96.81 93 GLN A CA 1
ATOM 699 C C . GLN A 1 93 ? -7.886 5.414 -1.289 1.00 96.81 93 GLN A C 1
ATOM 701 O O . GLN A 1 93 ? -8.652 6.380 -1.287 1.00 96.81 93 GLN A O 1
ATOM 706 N N . SER A 1 94 ? -6.841 5.352 -2.120 1.00 95.69 94 SER A N 1
ATOM 707 C CA . SER A 1 94 ? -6.781 6.202 -3.311 1.00 95.69 94 SER A CA 1
ATOM 708 C C . SER A 1 94 ? -7.996 5.926 -4.212 1.00 95.69 94 SER A C 1
ATOM 710 O O . SER A 1 94 ? -8.584 4.837 -4.182 1.00 95.69 94 SER A O 1
ATOM 712 N N . GLU A 1 95 ? -8.371 6.901 -5.041 1.00 94.19 95 GLU A N 1
ATOM 713 C CA . GLU A 1 95 ? -9.449 6.717 -6.022 1.00 94.19 95 GLU A CA 1
ATOM 714 C C . GLU A 1 95 ? -9.188 5.533 -6.956 1.00 94.19 95 GLU A C 1
ATOM 716 O O . GLU A 1 95 ? -10.091 4.740 -7.213 1.00 94.19 95 GLU A O 1
ATOM 721 N N . ASP A 1 96 ? -7.945 5.354 -7.401 1.00 94.50 96 ASP A N 1
ATOM 722 C CA . ASP A 1 96 ? -7.601 4.279 -8.330 1.00 94.50 96 ASP A CA 1
ATOM 723 C C . ASP A 1 96 ? -7.657 2.897 -7.660 1.00 94.50 96 ASP A C 1
ATOM 725 O O . ASP A 1 96 ? -8.096 1.927 -8.279 1.00 94.50 96 ASP A O 1
ATOM 729 N N . MET A 1 97 ? -7.301 2.800 -6.374 1.00 96.50 97 MET A N 1
ATOM 730 C CA . MET A 1 97 ? -7.417 1.561 -5.600 1.00 96.50 97 MET A CA 1
ATOM 731 C C . MET A 1 97 ? -8.883 1.181 -5.352 1.00 96.50 97 MET A C 1
ATOM 733 O O . MET A 1 97 ? -9.267 0.015 -5.476 1.00 96.50 97 MET A O 1
ATOM 737 N N . ILE A 1 98 ? -9.730 2.172 -5.055 1.00 96.56 98 ILE A N 1
ATOM 738 C CA . ILE A 1 98 ? -11.185 1.993 -4.948 1.00 96.56 98 ILE A CA 1
ATOM 739 C C . ILE A 1 98 ? -11.763 1.578 -6.309 1.00 96.56 98 ILE A C 1
ATOM 741 O O . ILE A 1 98 ? -12.537 0.622 -6.395 1.00 96.56 98 ILE A O 1
ATOM 745 N N . GLY A 1 99 ? -11.349 2.251 -7.383 1.00 95.75 99 GLY A N 1
ATOM 746 C CA . GLY A 1 99 ? -11.733 1.944 -8.757 1.00 95.75 99 GLY A CA 1
ATOM 747 C C . GLY A 1 99 ? -11.355 0.524 -9.177 1.00 95.75 99 GLY A C 1
ATOM 748 O O . GLY A 1 99 ? -12.177 -0.163 -9.782 1.00 95.75 99 GLY A O 1
ATOM 749 N N . ALA A 1 100 ? -10.166 0.045 -8.800 1.00 96.25 100 ALA A N 1
ATOM 750 C CA . ALA A 1 100 ? -9.718 -1.322 -9.059 1.00 96.25 100 ALA A CA 1
ATOM 751 C C . ALA A 1 100 ? -10.614 -2.363 -8.374 1.00 96.25 100 ALA A C 1
ATOM 753 O O . ALA A 1 100 ? -11.064 -3.309 -9.021 1.00 96.25 100 ALA A O 1
ATOM 754 N N . ALA A 1 101 ? -10.963 -2.149 -7.103 1.00 97.31 101 ALA A N 1
ATOM 755 C CA . ALA A 1 101 ? -11.877 -3.037 -6.390 1.00 97.31 101 ALA A CA 1
ATOM 756 C C . ALA A 1 101 ? -13.283 -3.060 -7.018 1.00 97.31 101 ALA A C 1
ATOM 758 O O . ALA A 1 101 ? -13.925 -4.111 -7.085 1.00 97.31 101 ALA A O 1
ATOM 759 N N . HIS A 1 102 ? -13.776 -1.916 -7.503 1.00 96.38 102 HIS A N 1
ATOM 760 C CA . HIS A 1 102 ? -15.053 -1.846 -8.217 1.00 96.38 102 HIS A CA 1
ATOM 761 C C . HIS A 1 102 ? -15.008 -2.508 -9.593 1.00 96.38 102 HIS A C 1
ATOM 763 O O . HIS A 1 102 ? -15.972 -3.177 -9.962 1.00 96.38 102 HIS A O 1
ATOM 769 N N . TYR A 1 103 ? -13.909 -2.353 -10.332 1.00 95.56 103 TYR A N 1
ATOM 770 C CA . TYR A 1 103 ? -13.703 -2.996 -11.629 1.00 95.56 103 TYR A CA 1
ATOM 771 C C . TYR A 1 103 ? -13.805 -4.522 -11.526 1.00 95.56 103 TYR A C 1
ATOM 773 O O . TYR A 1 103 ? -14.466 -5.151 -12.349 1.00 95.56 103 TYR A O 1
ATOM 781 N N . ASP A 1 104 ? -13.226 -5.101 -10.475 1.00 96.75 104 ASP A N 1
ATOM 782 C CA . ASP A 1 104 ? -13.295 -6.541 -10.210 1.00 96.75 104 ASP A CA 1
ATOM 783 C C . ASP A 1 104 ? -14.632 -6.989 -9.587 1.00 96.75 104 ASP A C 1
ATOM 785 O O . ASP A 1 104 ? -14.852 -8.179 -9.373 1.00 96.75 104 ASP A O 1
ATOM 789 N N . GLY A 1 105 ? -15.535 -6.055 -9.263 1.00 97.56 105 GLY A N 1
ATOM 790 C CA . GLY A 1 105 ? -16.796 -6.350 -8.576 1.00 97.56 105 GLY A CA 1
ATOM 791 C C . GLY A 1 105 ? -16.639 -6.746 -7.101 1.00 97.56 105 GLY A C 1
ATOM 792 O O . GLY A 1 105 ? -17.591 -7.247 -6.508 1.00 97.56 105 GLY A O 1
ATOM 793 N N . LEU A 1 106 ? -15.470 -6.510 -6.497 1.00 98.00 106 LEU A N 1
ATOM 794 C CA . LEU A 1 106 ? -15.117 -6.925 -5.132 1.00 98.00 106 LEU A CA 1
ATOM 795 C C . LEU A 1 106 ? -15.186 -5.788 -4.099 1.00 98.00 106 LEU A C 1
ATOM 797 O O . LEU A 1 106 ? -15.116 -6.040 -2.898 1.00 98.00 106 LEU A O 1
ATOM 801 N N . GLY A 1 107 ? -15.385 -4.539 -4.531 1.00 96.81 107 GLY A N 1
ATOM 802 C CA . GLY A 1 107 ? -15.375 -3.358 -3.655 1.00 96.81 107 GLY A CA 1
ATOM 803 C C . GLY A 1 107 ? -16.454 -3.319 -2.562 1.00 96.81 107 GLY A C 1
ATOM 804 O O . GLY A 1 107 ? -16.361 -2.497 -1.649 1.00 96.81 107 GLY A O 1
ATOM 805 N N . HIS A 1 108 ? -17.470 -4.187 -2.613 1.00 96.81 108 HIS A N 1
ATOM 806 C CA . HIS A 1 108 ? -18.430 -4.330 -1.514 1.00 96.81 108 HIS A CA 1
ATOM 807 C C . HIS A 1 108 ? -17.785 -4.994 -0.289 1.00 96.81 108 HIS A C 1
ATOM 809 O O . HIS A 1 108 ? -17.847 -4.433 0.804 1.00 96.81 108 HIS A O 1
ATOM 815 N N . ASP A 1 109 ? -17.109 -6.126 -0.487 1.00 98.06 109 ASP A N 1
ATOM 816 C CA . ASP A 1 109 ? -16.600 -6.970 0.602 1.00 98.06 109 ASP A CA 1
ATOM 817 C C . ASP A 1 109 ? -15.118 -6.738 0.915 1.00 98.06 109 ASP A C 1
ATOM 819 O O . ASP A 1 109 ? -14.656 -7.047 2.017 1.00 98.06 109 ASP A O 1
ATOM 823 N N . PHE A 1 110 ? -14.376 -6.185 -0.048 1.00 98.56 110 PHE A N 1
ATOM 824 C CA . PHE A 1 110 ? -12.931 -6.028 0.025 1.00 98.56 110 PHE A CA 1
ATOM 825 C C . PHE A 1 110 ? -12.507 -4.565 -0.039 1.00 98.56 110 PHE A C 1
ATOM 827 O O . PHE A 1 110 ? -13.065 -3.754 -0.782 1.00 98.56 110 PHE A O 1
ATOM 834 N N . LEU A 1 111 ? -11.465 -4.248 0.724 1.00 98.38 111 LEU A N 1
ATOM 835 C CA . LEU A 1 111 ? -10.660 -3.050 0.568 1.00 98.38 111 LEU A CA 1
ATOM 836 C C . LEU A 1 111 ? -9.309 -3.456 -0.026 1.00 98.38 111 LEU A C 1
ATOM 838 O O . LEU A 1 111 ? -8.567 -4.230 0.580 1.00 98.38 111 LEU A O 1
ATOM 842 N N . TYR A 1 112 ? -9.003 -2.963 -1.223 1.00 98.62 112 TYR A N 1
ATOM 843 C CA . TYR A 1 112 ? -7.737 -3.280 -1.876 1.00 98.62 112 TYR A CA 1
ATOM 844 C C . TYR A 1 112 ? -6.598 -2.465 -1.277 1.00 98.62 112 TYR A C 1
ATOM 846 O O . TYR A 1 112 ? -6.778 -1.299 -0.916 1.00 98.62 112 TYR A O 1
ATOM 854 N N . ALA A 1 113 ? -5.425 -3.080 -1.199 1.00 98.56 113 ALA A N 1
ATOM 855 C CA . ALA A 1 113 ? -4.216 -2.439 -0.725 1.00 98.56 113 ALA A CA 1
ATOM 856 C C . ALA A 1 113 ? -2.971 -3.044 -1.374 1.00 98.56 113 ALA A C 1
ATOM 858 O O . ALA A 1 113 ? -2.998 -4.133 -1.955 1.00 98.56 113 ALA A O 1
ATOM 859 N N . VAL A 1 114 ? -1.849 -2.363 -1.181 1.00 98.50 114 VAL A N 1
ATOM 860 C CA . VAL A 1 114 ? -0.523 -2.925 -1.422 1.00 98.50 114 VAL A CA 1
ATOM 861 C C . VAL A 1 114 ? 0.304 -2.855 -0.146 1.00 98.50 114 VAL A C 1
ATOM 863 O O . VAL A 1 114 ? 0.047 -2.006 0.712 1.00 98.50 114 VAL A O 1
ATOM 866 N N . ALA A 1 115 ? 1.281 -3.748 -0.002 1.00 97.44 115 ALA A N 1
ATOM 867 C CA . ALA A 1 115 ? 2.078 -3.817 1.217 1.00 97.44 115 ALA A CA 1
ATOM 868 C C . ALA A 1 115 ? 3.544 -4.196 1.011 1.00 97.44 115 ALA A C 1
ATOM 870 O O . ALA A 1 115 ? 3.934 -4.774 -0.010 1.00 97.44 115 ALA A O 1
ATOM 871 N N . GLY A 1 116 ? 4.340 -3.893 2.036 1.00 95.44 116 GLY A N 1
ATOM 872 C CA . GLY A 1 116 ? 5.620 -4.533 2.300 1.00 95.44 116 GLY A CA 1
ATOM 873 C C . GLY A 1 116 ? 5.452 -5.868 3.028 1.00 95.44 116 GLY A C 1
ATOM 874 O O . GLY A 1 116 ? 4.513 -6.039 3.801 1.00 95.44 116 GLY A O 1
ATOM 875 N N . SER A 1 117 ? 6.365 -6.809 2.784 1.00 94.56 117 SER A N 1
ATOM 876 C CA . SER A 1 117 ? 6.462 -8.093 3.498 1.00 94.56 117 SER A CA 1
ATOM 877 C C . SER A 1 117 ? 7.909 -8.406 3.898 1.00 94.56 117 SER A C 1
ATOM 879 O O . SER A 1 117 ? 8.829 -7.660 3.570 1.00 94.56 117 SER A O 1
ATOM 881 N N . SER A 1 118 ? 8.146 -9.543 4.547 1.00 91.00 118 SER A N 1
ATOM 882 C CA . SER A 1 118 ? 9.493 -9.970 4.943 1.00 91.00 118 SER A CA 1
ATOM 883 C C . SER A 1 118 ? 10.336 -10.581 3.811 1.00 91.00 118 SER A C 1
ATOM 885 O O . SER A 1 118 ? 11.493 -10.934 4.038 1.00 91.00 118 SER A O 1
ATOM 887 N N . SER A 1 119 ? 9.778 -10.820 2.613 1.00 90.88 119 SER A N 1
ATOM 888 C CA . SER A 1 119 ? 10.462 -11.605 1.574 1.00 90.88 119 SER A CA 1
ATOM 889 C C . SER A 1 119 ? 10.253 -11.097 0.151 1.00 90.88 119 SER A C 1
ATOM 891 O O . SER A 1 119 ? 9.135 -10.893 -0.307 1.00 90.88 119 SER A O 1
ATOM 893 N N . ASP A 1 120 ? 11.344 -11.045 -0.618 1.00 90.12 120 ASP A N 1
ATOM 894 C CA . ASP A 1 120 ? 11.303 -10.837 -2.073 1.00 90.12 120 ASP A CA 1
ATOM 895 C C . ASP A 1 120 ? 10.545 -11.946 -2.821 1.00 90.12 120 ASP A C 1
ATOM 897 O O . ASP A 1 120 ? 10.024 -11.724 -3.915 1.00 90.12 120 ASP A O 1
ATOM 901 N N . ASN A 1 121 ? 10.454 -13.148 -2.241 1.00 92.19 121 ASN A N 1
ATOM 902 C CA . ASN A 1 121 ? 9.677 -14.236 -2.832 1.00 92.19 121 ASN A CA 1
ATOM 903 C C . ASN A 1 121 ? 8.173 -13.972 -2.788 1.00 92.19 121 ASN A C 1
ATOM 905 O O . ASN A 1 121 ? 7.440 -14.587 -3.566 1.00 92.19 121 ASN A O 1
ATOM 909 N N . ASP A 1 122 ? 7.721 -13.074 -1.912 1.00 94.69 122 ASP A N 1
ATOM 910 C CA . ASP A 1 122 ? 6.320 -12.692 -1.813 1.00 94.69 122 ASP A CA 1
ATOM 911 C C . ASP A 1 122 ? 5.932 -11.608 -2.815 1.00 94.69 122 ASP A C 1
ATOM 913 O O . ASP A 1 122 ? 4.740 -11.393 -3.007 1.00 94.69 122 ASP A O 1
ATOM 917 N N . CYS A 1 123 ? 6.889 -10.988 -3.517 1.00 96.38 123 CYS A N 1
ATOM 918 C CA . CYS A 1 123 ? 6.598 -10.010 -4.562 1.00 96.38 123 CYS A CA 1
ATOM 919 C C . CYS A 1 123 ? 5.504 -10.511 -5.516 1.00 96.38 123 CYS A C 1
ATOM 921 O O . CYS A 1 123 ? 5.592 -11.608 -6.080 1.00 96.38 123 CYS A O 1
ATOM 923 N N . GLY A 1 124 ? 4.458 -9.699 -5.659 1.00 96.94 124 GLY A N 1
ATOM 924 C CA . GLY A 1 124 ? 3.313 -9.952 -6.526 1.00 96.94 124 GLY A CA 1
ATOM 925 C C . GLY A 1 124 ? 2.287 -10.938 -5.977 1.00 96.94 124 GLY A C 1
ATOM 926 O O . GLY A 1 124 ? 1.289 -11.157 -6.652 1.00 96.94 124 GLY A O 1
ATOM 927 N N . ARG A 1 125 ? 2.495 -11.545 -4.798 1.00 97.25 125 ARG A N 1
ATOM 928 C CA . ARG A 1 125 ? 1.487 -12.413 -4.172 1.00 97.25 125 ARG A CA 1
ATOM 929 C C . ARG A 1 125 ? 0.341 -11.573 -3.633 1.00 97.25 125 ARG A C 1
ATOM 931 O O . ARG A 1 125 ? 0.583 -10.500 -3.077 1.00 97.25 125 ARG A O 1
ATOM 938 N N . CYS A 1 126 ? -0.874 -12.102 -3.751 1.00 98.44 126 CYS A N 1
ATOM 939 C CA . CYS A 1 126 ? -2.057 -11.523 -3.141 1.00 98.44 126 CYS A CA 1
ATOM 940 C C . CYS A 1 126 ? -2.529 -12.341 -1.942 1.00 98.44 126 CYS A C 1
ATOM 942 O O . CYS A 1 126 ? -2.489 -13.572 -1.943 1.00 98.44 126 CYS A O 1
ATOM 944 N N . TYR A 1 127 ? -2.998 -11.634 -0.920 1.00 98.44 127 TYR A N 1
ATOM 945 C CA . TYR A 1 127 ? -3.520 -12.211 0.308 1.00 98.44 127 TYR A CA 1
ATOM 946 C C . TYR A 1 127 ? -4.895 -11.633 0.604 1.00 98.44 127 TYR A C 1
ATOM 948 O O . TYR A 1 127 ? -5.078 -10.415 0.612 1.00 98.44 127 TYR A O 1
ATOM 956 N N . GLN A 1 128 ? -5.850 -12.513 0.887 1.00 98.56 128 GLN A N 1
ATOM 957 C CA . GLN A 1 128 ? -7.099 -12.127 1.529 1.00 98.56 128 GLN A CA 1
ATOM 958 C C . GLN A 1 128 ? -6.880 -12.147 3.038 1.00 98.56 128 GLN A C 1
ATOM 960 O O . GLN A 1 128 ? -6.421 -13.154 3.577 1.00 98.56 128 GLN A O 1
ATOM 965 N N . ILE A 1 129 ? -7.224 -11.054 3.715 1.00 98.62 129 ILE A N 1
ATOM 966 C CA . ILE A 1 129 ? -6.927 -10.848 5.132 1.00 98.62 129 ILE A CA 1
ATOM 967 C C . ILE A 1 129 ? -8.189 -10.418 5.871 1.00 98.62 129 ILE A C 1
ATOM 969 O O . ILE A 1 129 ? -8.857 -9.458 5.496 1.00 98.62 129 ILE A O 1
ATOM 973 N N . GLN A 1 130 ? -8.481 -11.108 6.966 1.00 98.38 130 GLN A N 1
ATOM 974 C CA . GLN A 1 130 ? -9.448 -10.697 7.969 1.00 98.38 130 GLN A CA 1
ATOM 975 C C . GLN A 1 130 ? -8.715 -10.032 9.132 1.00 98.38 130 GLN A C 1
ATOM 977 O O . GLN A 1 130 ? -7.826 -10.629 9.745 1.00 98.38 130 GLN A O 1
ATOM 982 N N . LEU A 1 131 ? -9.128 -8.815 9.463 1.00 98.12 131 LEU A N 1
ATOM 983 C CA . LEU A 1 131 ? -8.695 -8.118 10.671 1.00 98.12 131 LEU A CA 1
ATOM 984 C C . LEU A 1 131 ? -9.416 -8.729 11.879 1.00 98.12 131 LEU A C 1
ATOM 986 O O . LEU A 1 131 ? -10.571 -9.132 11.748 1.00 98.12 131 LEU A O 1
ATOM 990 N N . LEU A 1 132 ? -8.748 -8.839 13.032 1.00 96.88 132 LEU A N 1
ATOM 991 C CA . LEU A 1 132 ? -9.328 -9.460 14.236 1.00 96.88 132 LEU A CA 1
ATOM 992 C C . LEU A 1 132 ? -9.167 -8.623 15.510 1.00 96.88 132 LEU A C 1
ATOM 994 O O . LEU A 1 132 ? -10.041 -8.663 16.371 1.00 96.88 132 LEU A O 1
ATOM 998 N N . ASP A 1 133 ? -8.058 -7.893 15.643 1.00 96.38 133 ASP A N 1
ATOM 999 C CA . ASP A 1 133 ? -7.812 -6.997 16.777 1.00 96.38 133 ASP A CA 1
ATOM 1000 C C . ASP A 1 133 ? -7.089 -5.739 16.298 1.00 96.38 133 ASP A C 1
ATOM 1002 O O . ASP A 1 133 ? -6.030 -5.827 15.672 1.00 96.38 133 ASP A O 1
ATOM 1006 N N . ALA A 1 134 ? -7.665 -4.577 16.592 1.00 94.56 134 ALA A N 1
ATOM 1007 C CA . ALA A 1 134 ? -7.096 -3.275 16.269 1.00 94.56 134 ALA A CA 1
ATOM 1008 C C . ALA A 1 134 ? -6.260 -2.755 17.445 1.00 94.56 134 ALA A C 1
ATOM 1010 O O . ALA A 1 134 ? -6.574 -3.001 18.612 1.00 94.56 134 ALA A O 1
ATOM 1011 N N . GLU A 1 135 ? -5.198 -2.003 17.156 1.00 91.25 135 GLU A N 1
ATOM 1012 C CA . GLU A 1 135 ? -4.367 -1.383 18.193 1.00 91.25 135 GLU A CA 1
ATOM 1013 C C . GLU A 1 135 ? -5.181 -0.433 19.081 1.00 91.25 135 GLU A C 1
ATOM 1015 O O . GLU A 1 135 ? -4.992 -0.430 20.304 1.00 91.25 135 GLU A O 1
ATOM 1020 N N . ARG A 1 136 ? -6.084 0.354 18.476 1.00 89.81 136 ARG A N 1
ATOM 1021 C CA . ARG A 1 136 ? -6.815 1.431 19.156 1.00 89.81 136 ARG A CA 1
ATOM 1022 C C . ARG A 1 136 ? -8.317 1.224 19.134 1.00 89.81 136 ARG A C 1
ATOM 1024 O O . ARG A 1 136 ? -8.915 1.057 20.194 1.00 89.81 136 ARG A O 1
ATOM 1031 N N . GLU A 1 137 ? -8.925 1.243 17.950 1.00 91.81 137 GLU A N 1
ATOM 1032 C CA . GLU A 1 137 ? -10.381 1.217 17.815 1.00 91.81 137 GLU A CA 1
ATOM 1033 C C . GLU A 1 137 ? -10.848 0.107 16.885 1.00 91.81 137 GLU A C 1
ATOM 1035 O O . GLU A 1 137 ? -10.475 0.043 15.715 1.00 91.81 137 GLU A O 1
ATOM 1040 N N . TRP A 1 138 ? -11.694 -0.766 17.423 1.00 94.88 138 TRP A N 1
ATOM 1041 C CA . TRP A 1 138 ? -12.269 -1.886 16.698 1.00 94.88 138 TRP A CA 1
ATOM 1042 C C . TRP A 1 138 ? -13.664 -1.550 16.166 1.00 94.88 138 TRP A C 1
ATOM 1044 O O . TRP A 1 138 ? -14.498 -1.026 16.907 1.00 94.88 138 TRP A O 1
ATOM 1054 N N . ARG A 1 139 ? -13.952 -1.959 14.925 1.00 94.69 139 ARG A N 1
ATOM 1055 C CA . ARG A 1 139 ? -15.311 -2.001 14.371 1.00 94.69 139 ARG A CA 1
ATOM 1056 C C . ARG A 1 139 ? -15.617 -3.393 13.804 1.00 94.69 139 ARG A C 1
ATOM 1058 O O . ARG A 1 139 ? -14.744 -4.015 13.202 1.00 94.69 139 ARG A O 1
ATOM 1065 N N . PRO A 1 140 ? -16.841 -3.910 13.993 1.00 94.19 140 PRO A N 1
ATOM 1066 C CA . PRO A 1 140 ? -17.197 -5.263 13.565 1.00 94.19 140 PRO A CA 1
ATOM 1067 C C . PRO A 1 140 ? -17.396 -5.402 12.048 1.00 94.19 140 PRO A C 1
ATOM 1069 O O . PRO A 1 140 ? -17.450 -6.518 11.547 1.00 94.19 140 PRO A O 1
ATOM 1072 N N . ASP A 1 141 ? -17.535 -4.290 11.333 1.00 95.12 141 ASP A N 1
ATOM 1073 C CA . ASP A 1 141 ? -17.824 -4.205 9.901 1.00 95.12 141 ASP A CA 1
ATOM 1074 C C . ASP A 1 141 ? -16.595 -3.804 9.068 1.00 95.12 141 ASP A C 1
ATOM 1076 O O . ASP A 1 141 ? -16.734 -3.301 7.953 1.00 95.12 141 ASP A O 1
ATOM 1080 N N . PHE A 1 142 ? -15.382 -4.026 9.591 1.00 97.69 142 PHE A N 1
ATOM 1081 C CA . PHE A 1 142 ? -14.183 -3.966 8.761 1.00 97.69 142 PHE A CA 1
ATOM 1082 C C . PHE A 1 142 ? -14.318 -4.938 7.581 1.00 97.69 142 PHE A C 1
ATOM 1084 O O . PHE A 1 142 ? -14.658 -6.111 7.752 1.00 97.69 142 PHE A O 1
ATOM 1091 N N . LYS A 1 143 ? -14.024 -4.437 6.380 1.00 98.12 143 LYS A N 1
ATOM 1092 C CA . LYS A 1 143 ? -13.930 -5.250 5.166 1.00 98.12 143 LYS A CA 1
ATOM 1093 C C . LYS A 1 143 ? -12.716 -6.167 5.260 1.00 98.12 143 LYS A C 1
ATOM 1095 O O . LYS A 1 143 ? -1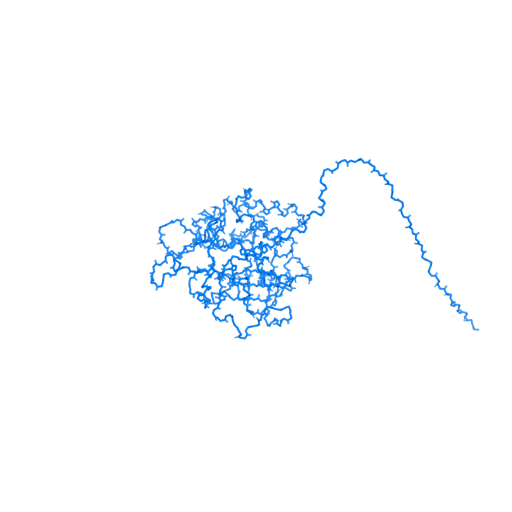1.763 -5.884 5.990 1.00 98.12 143 LYS A O 1
ATOM 1100 N N . PHE A 1 144 ? -12.716 -7.234 4.468 1.00 98.56 144 PHE A N 1
ATOM 1101 C CA . PHE A 1 144 ? -11.475 -7.961 4.233 1.00 98.56 144 PHE A CA 1
ATOM 1102 C C . PHE A 1 144 ? -10.486 -7.034 3.525 1.00 98.56 144 PHE A C 1
ATOM 1104 O O . PHE A 1 144 ? -10.870 -6.285 2.623 1.00 98.56 144 PHE A O 1
ATOM 1111 N N . LEU A 1 145 ? -9.211 -7.104 3.893 1.00 98.62 145 LEU A N 1
ATOM 1112 C CA . LEU A 1 145 ? -8.174 -6.518 3.054 1.00 98.62 145 LEU A CA 1
ATOM 1113 C C . LEU A 1 145 ? -7.831 -7.513 1.951 1.00 98.62 145 LEU A C 1
ATOM 1115 O O . LEU A 1 145 ? -7.668 -8.707 2.213 1.00 98.62 145 LEU A O 1
ATOM 1119 N N . LEU A 1 146 ? -7.706 -7.014 0.726 1.00 98.81 146 LEU A N 1
ATOM 1120 C CA . LEU A 1 146 ? -7.098 -7.754 -0.368 1.00 98.81 146 LEU A CA 1
ATOM 1121 C C . LEU A 1 146 ? -5.791 -7.068 -0.741 1.00 98.81 146 LEU A C 1
ATOM 1123 O O . LEU A 1 146 ? -5.789 -5.981 -1.315 1.00 98.81 146 LEU A O 1
ATOM 1127 N N . VAL A 1 147 ? -4.684 -7.689 -0.350 1.00 98.62 147 VAL A N 1
ATOM 1128 C CA . VAL A 1 147 ? -3.372 -7.041 -0.324 1.00 98.62 147 VAL A CA 1
ATOM 1129 C C . VAL A 1 147 ? -2.451 -7.689 -1.339 1.00 98.62 147 VAL A C 1
ATOM 1131 O O . VAL A 1 147 ? -2.242 -8.898 -1.263 1.00 98.62 147 VAL A O 1
ATOM 1134 N N . GLN A 1 148 ? -1.853 -6.901 -2.234 1.00 98.56 148 GLN A N 1
ATOM 1135 C CA . GLN A 1 148 ? -0.728 -7.350 -3.058 1.00 98.56 148 GLN A CA 1
ATOM 1136 C C . GLN A 1 148 ? 0.608 -6.897 -2.462 1.00 98.56 148 GLN A C 1
ATOM 1138 O O . GLN A 1 148 ? 0.790 -5.731 -2.113 1.00 98.56 148 GLN A O 1
ATOM 1143 N N . ILE A 1 149 ? 1.580 -7.800 -2.385 1.00 98.06 149 ILE A N 1
ATOM 1144 C CA . ILE A 1 149 ? 2.923 -7.452 -1.916 1.00 98.06 149 ILE A CA 1
ATOM 1145 C C . ILE A 1 149 ? 3.711 -6.759 -3.032 1.00 98.06 149 ILE A C 1
ATOM 1147 O O . ILE A 1 149 ? 3.978 -7.353 -4.080 1.00 98.06 149 ILE A O 1
ATOM 1151 N N . ILE A 1 150 ? 4.116 -5.513 -2.784 1.00 96.81 150 ILE A N 1
ATOM 1152 C CA . ILE A 1 150 ? 4.895 -4.679 -3.717 1.00 96.81 150 ILE A CA 1
ATOM 1153 C C . ILE A 1 150 ? 6.274 -4.293 -3.181 1.00 96.81 150 ILE A C 1
ATOM 1155 O O . ILE A 1 150 ? 7.108 -3.771 -3.922 1.00 96.81 150 ILE A O 1
ATOM 1159 N N . ASN A 1 151 ? 6.513 -4.518 -1.894 1.00 94.56 151 ASN A N 1
ATOM 1160 C CA . ASN A 1 151 ? 7.763 -4.179 -1.241 1.00 94.56 151 ASN A CA 1
ATOM 1161 C C . ASN A 1 151 ? 8.204 -5.321 -0.325 1.00 94.56 151 ASN A C 1
ATOM 1163 O O . ASN A 1 151 ? 7.415 -6.184 0.071 1.00 94.56 151 ASN A O 1
ATOM 1167 N N . SER A 1 152 ? 9.473 -5.299 0.042 1.00 89.44 152 SER A N 1
ATOM 1168 C CA . SER A 1 152 ? 10.037 -6.186 1.044 1.00 89.44 152 SER A CA 1
ATOM 1169 C C . SER A 1 152 ? 10.954 -5.385 1.959 1.00 89.44 152 SER A C 1
ATOM 1171 O O . SER A 1 152 ? 11.705 -4.524 1.496 1.00 89.44 152 SER A O 1
ATOM 1173 N N . GLY A 1 153 ? 10.878 -5.666 3.254 1.00 82.06 153 GLY A N 1
ATOM 1174 C CA . GLY A 1 153 ? 11.688 -5.044 4.293 1.00 82.06 153 GLY A CA 1
ATOM 1175 C C . GLY A 1 153 ? 12.262 -6.117 5.207 1.00 82.06 153 GLY A C 1
ATOM 1176 O O . GLY A 1 153 ? 11.606 -7.113 5.505 1.00 82.06 153 GLY A O 1
ATOM 1177 N N . PHE A 1 154 ? 13.511 -5.946 5.634 1.00 73.88 154 PHE A N 1
ATOM 1178 C CA . PHE A 1 154 ? 14.135 -6.844 6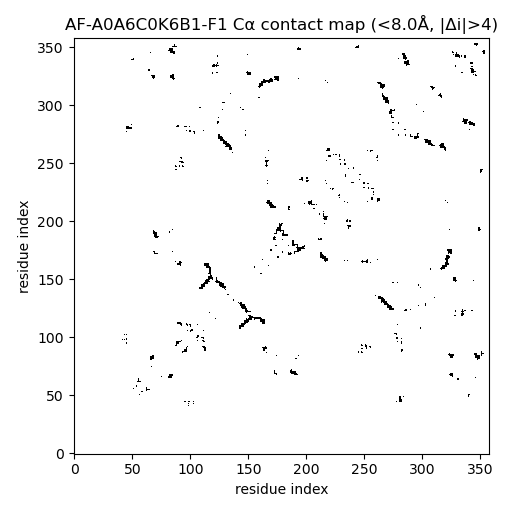.616 1.00 73.88 154 PHE A CA 1
ATOM 1179 C C . PHE A 1 154 ? 13.615 -6.596 8.040 1.00 73.88 154 PHE A C 1
ATOM 1181 O O . PHE A 1 154 ? 13.833 -7.414 8.929 1.00 73.88 154 PHE A O 1
ATOM 1188 N N . ASP A 1 155 ? 12.973 -5.453 8.251 1.00 67.62 155 ASP A N 1
ATOM 1189 C CA . ASP A 1 155 ? 12.319 -5.016 9.478 1.00 67.62 155 ASP A CA 1
ATOM 1190 C C . ASP A 1 155 ? 10.877 -5.527 9.601 1.00 67.62 155 ASP A C 1
ATOM 1192 O O . ASP A 1 155 ? 10.254 -5.362 10.648 1.00 67.62 155 ASP A O 1
ATOM 1196 N N . VAL A 1 156 ? 10.373 -6.209 8.570 1.00 74.88 156 VAL A N 1
ATOM 1197 C CA . VAL A 1 156 ? 9.057 -6.842 8.567 1.00 74.88 156 VAL A CA 1
ATOM 1198 C C . VAL A 1 156 ? 9.205 -8.303 8.983 1.00 74.88 156 VAL A C 1
ATOM 1200 O O . VAL A 1 156 ? 9.988 -9.058 8.402 1.00 74.88 156 VAL A O 1
ATOM 1203 N N . MET A 1 157 ? 8.452 -8.731 9.995 1.00 78.19 157 MET A N 1
ATOM 1204 C CA . MET A 1 157 ? 8.447 -10.130 10.428 1.00 78.19 157 MET A CA 1
ATOM 1205 C C . MET A 1 157 ? 7.666 -11.021 9.453 1.00 78.19 157 MET A C 1
ATOM 1207 O O . MET A 1 157 ? 6.785 -10.569 8.724 1.00 78.19 157 MET A O 1
ATOM 1211 N N . ALA A 1 158 ? 7.939 -12.327 9.462 1.00 80.50 158 ALA A N 1
ATOM 1212 C CA . ALA A 1 158 ? 7.155 -13.274 8.671 1.00 80.50 158 ALA A CA 1
ATOM 1213 C C . ALA A 1 158 ? 5.665 -13.218 9.066 1.00 80.50 158 ALA A C 1
ATOM 1215 O O . ALA A 1 158 ? 5.318 -13.397 10.234 1.00 80.50 158 ALA A O 1
ATOM 1216 N N . GLY A 1 159 ? 4.790 -12.979 8.087 1.00 82.50 159 GLY A N 1
ATOM 1217 C CA . GLY A 1 159 ? 3.345 -12.829 8.299 1.00 82.50 159 GLY A CA 1
ATOM 1218 C C . GLY A 1 159 ? 2.889 -11.429 8.733 1.00 82.50 159 GLY A C 1
ATOM 1219 O O . GLY A 1 159 ? 1.681 -11.214 8.816 1.00 82.50 159 GLY A O 1
ATOM 1220 N N . GLN A 1 160 ? 3.814 -10.493 8.973 1.00 93.06 160 GLN A N 1
ATOM 1221 C CA . GLN A 1 160 ? 3.514 -9.066 9.104 1.00 93.06 160 GLN A CA 1
ATOM 1222 C C . GLN A 1 160 ? 3.426 -8.425 7.712 1.00 93.06 160 GLN A C 1
ATOM 1224 O O . GLN A 1 160 ? 4.163 -8.807 6.798 1.00 93.06 160 GLN A O 1
ATOM 1229 N N . MET A 1 161 ? 2.533 -7.447 7.553 1.00 95.62 161 MET A N 1
ATOM 1230 C CA . MET A 1 161 ? 2.436 -6.634 6.342 1.00 95.62 161 MET A CA 1
ATOM 1231 C C . MET A 1 161 ? 2.332 -5.148 6.676 1.00 95.62 161 MET A C 1
ATOM 1233 O O . MET A 1 161 ? 1.520 -4.746 7.510 1.00 95.62 161 MET A O 1
ATOM 1237 N N . ASP A 1 162 ? 3.105 -4.334 5.967 1.00 94.31 162 ASP A N 1
ATOM 1238 C CA . ASP A 1 162 ? 3.106 -2.882 6.135 1.00 94.31 162 ASP A CA 1
ATOM 1239 C C . ASP A 1 162 ? 2.319 -2.258 4.984 1.00 94.31 162 ASP A C 1
ATOM 1241 O O . ASP A 1 162 ? 2.765 -2.255 3.836 1.00 94.31 162 ASP A O 1
ATOM 1245 N N . ILE A 1 163 ? 1.106 -1.792 5.266 1.00 96.81 163 ILE A N 1
ATOM 1246 C CA . ILE A 1 163 ? 0.158 -1.312 4.260 1.00 96.81 163 ILE A CA 1
ATOM 1247 C C . ILE A 1 163 ? 0.578 0.070 3.776 1.00 96.81 163 ILE A C 1
ATOM 1249 O O . ILE A 1 163 ? 0.695 1.008 4.565 1.00 96.81 163 ILE A O 1
ATOM 1253 N N . PHE A 1 164 ? 0.742 0.209 2.462 1.00 96.56 164 PHE A N 1
ATOM 1254 C CA . PHE A 1 164 ? 1.081 1.478 1.839 1.00 96.56 164 PHE A CA 1
ATOM 1255 C C . PHE A 1 164 ? -0.128 2.417 1.806 1.00 96.56 164 PHE A C 1
ATOM 1257 O O . PHE A 1 164 ? -1.138 2.125 1.162 1.00 96.56 164 PHE A O 1
ATOM 1264 N N . MET A 1 165 ? -0.033 3.558 2.481 1.00 95.69 165 MET A N 1
ATOM 1265 C CA . MET A 1 165 ? -1.094 4.558 2.562 1.00 95.69 165 MET A CA 1
ATOM 1266 C C . MET A 1 165 ? -0.538 5.965 2.772 1.00 95.69 165 MET A C 1
ATOM 1268 O O . MET A 1 165 ? 0.561 6.148 3.297 1.00 95.69 165 MET A O 1
ATOM 1272 N N . GLY A 1 166 ? -1.314 6.974 2.387 1.00 92.75 166 GLY A N 1
ATOM 1273 C CA . GLY A 1 166 ? -0.984 8.371 2.636 1.00 92.75 166 GLY A CA 1
ATOM 1274 C C . GLY A 1 166 ? -0.937 8.647 4.132 1.00 92.75 166 GLY A C 1
ATOM 1275 O O . GLY A 1 166 ? -1.854 8.280 4.854 1.00 92.75 166 GLY A O 1
ATOM 1276 N N . ALA A 1 167 ? 0.133 9.294 4.580 1.00 88.75 167 ALA A N 1
ATOM 1277 C CA . ALA A 1 167 ? 0.510 9.540 5.966 1.00 88.75 167 ALA A CA 1
ATOM 1278 C C . ALA A 1 167 ? 0.781 8.292 6.825 1.00 88.75 167 ALA A C 1
ATOM 1280 O O . ALA A 1 167 ? 0.798 8.417 8.043 1.00 88.75 167 ALA A O 1
ATOM 1281 N N . GLY A 1 168 ? 1.030 7.116 6.236 1.00 89.06 168 GLY A N 1
ATOM 1282 C CA . GLY A 1 168 ? 1.219 5.868 6.993 1.00 89.06 168 GLY A CA 1
ATOM 1283 C C . GLY A 1 168 ? 2.517 5.770 7.808 1.00 89.06 168 GLY A C 1
ATOM 1284 O O . GLY A 1 168 ? 2.643 4.873 8.634 1.00 89.06 168 GLY A O 1
ATOM 1285 N N . GLY A 1 169 ? 3.471 6.678 7.591 1.00 86.25 169 GLY A N 1
ATOM 1286 C CA . GLY A 1 169 ? 4.764 6.721 8.281 1.00 86.25 169 GLY A CA 1
ATOM 1287 C C . GLY A 1 169 ? 5.941 6.368 7.381 1.00 86.25 169 GLY A C 1
ATOM 1288 O O . GLY A 1 169 ? 5.842 5.527 6.500 1.00 86.25 169 GLY A O 1
ATOM 1289 N N . PHE A 1 170 ? 7.063 7.060 7.550 1.00 80.38 170 PHE A N 1
ATOM 1290 C CA . PHE A 1 170 ? 8.116 7.089 6.531 1.00 80.38 170 PHE A CA 1
ATOM 1291 C C . PHE A 1 170 ? 8.932 5.803 6.396 1.00 80.38 170 PHE A C 1
ATOM 1293 O O . PHE A 1 170 ? 9.508 5.575 5.336 1.00 80.38 170 PHE A O 1
ATOM 1300 N N . GLY A 1 171 ? 8.978 4.982 7.446 1.00 76.25 171 GLY A N 1
ATOM 1301 C CA . GLY A 1 171 ? 9.751 3.745 7.464 1.00 76.25 171 GLY A CA 1
ATOM 1302 C C . GLY A 1 171 ? 11.268 3.957 7.516 1.00 76.25 171 GLY A C 1
ATOM 1303 O O . GLY A 1 171 ? 11.784 5.053 7.745 1.00 76.25 171 GLY A O 1
ATOM 1304 N N . TYR A 1 172 ? 12.007 2.863 7.327 1.00 76.81 172 TYR A N 1
ATOM 1305 C CA . TYR A 1 172 ? 13.463 2.827 7.500 1.00 76.81 172 TYR A CA 1
ATOM 1306 C C . TYR A 1 172 ? 14.245 3.643 6.463 1.00 76.81 172 TYR A C 1
ATOM 1308 O O . TYR A 1 172 ? 15.273 4.258 6.768 1.00 76.81 172 TYR A O 1
ATOM 1316 N N . PHE A 1 173 ? 13.767 3.613 5.220 1.00 80.75 173 PHE A N 1
ATOM 1317 C CA . PHE A 1 173 ? 14.278 4.386 4.099 1.00 80.75 173 PHE A CA 1
ATOM 1318 C C . PHE A 1 173 ? 13.178 5.348 3.689 1.00 80.75 173 PHE A C 1
ATOM 1320 O O . PHE A 1 173 ? 12.043 4.930 3.511 1.00 80.75 173 PHE A O 1
ATOM 1327 N N . THR A 1 174 ? 13.504 6.624 3.507 1.00 83.88 174 THR A N 1
ATOM 1328 C CA . THR A 1 174 ? 12.502 7.581 3.049 1.00 83.88 174 THR A CA 1
ATOM 1329 C C . THR A 1 174 ? 13.062 8.541 2.027 1.00 83.88 174 THR A C 1
ATOM 1331 O O . THR A 1 174 ? 14.200 9.000 2.108 1.00 83.88 174 THR A O 1
ATOM 1334 N N . SER A 1 175 ? 12.217 8.837 1.052 1.00 89.38 175 SER A N 1
ATOM 1335 C CA . SER A 1 175 ? 12.373 9.910 0.078 1.00 89.38 175 SER A CA 1
ATOM 1336 C C . SER A 1 175 ? 11.121 10.781 0.053 1.00 89.38 175 SER A C 1
ATOM 1338 O O . SER A 1 175 ? 10.846 11.434 -0.943 1.00 89.38 175 SER A O 1
ATOM 1340 N N . CYS A 1 176 ? 10.308 10.778 1.113 1.00 88.44 176 CYS A N 1
ATOM 1341 C CA . CYS A 1 176 ? 9.044 11.507 1.089 1.00 88.44 176 CYS A CA 1
ATOM 1342 C C . CYS A 1 176 ? 9.230 13.017 1.236 1.00 88.44 176 CYS A C 1
ATOM 1344 O O . CYS A 1 176 ? 8.601 13.763 0.502 1.00 88.44 176 CYS A O 1
ATOM 1346 N N . ASN A 1 177 ? 10.090 13.477 2.141 1.00 86.75 177 ASN A N 1
ATOM 1347 C CA . ASN A 1 177 ? 10.197 14.890 2.527 1.00 86.75 177 ASN A CA 1
ATOM 1348 C C . ASN A 1 177 ? 11.575 15.474 2.143 1.00 86.75 177 ASN A C 1
ATOM 1350 O O . ASN A 1 177 ? 12.528 14.718 2.034 1.00 86.75 177 ASN A O 1
ATOM 1354 N N . SER A 1 178 ? 11.718 16.783 1.918 1.00 85.56 178 SER A N 1
ATOM 1355 C CA . SER A 1 178 ? 12.953 17.432 1.427 1.00 85.56 178 SER A CA 1
ATOM 1356 C C . SER A 1 178 ? 14.166 17.263 2.343 1.00 85.56 178 SER A C 1
ATOM 1358 O O . SER A 1 178 ? 15.318 17.260 1.891 1.00 85.56 178 SER A O 1
ATOM 1360 N N . ASP A 1 179 ? 13.912 17.064 3.627 1.00 80.31 179 ASP A N 1
ATOM 1361 C CA . ASP A 1 179 ? 14.926 17.111 4.670 1.00 80.31 179 ASP A CA 1
ATOM 1362 C C . ASP A 1 179 ? 15.582 15.734 4.864 1.00 80.31 179 ASP A C 1
ATOM 1364 O O . ASP A 1 179 ? 16.604 15.629 5.546 1.00 80.31 179 ASP A O 1
ATOM 1368 N N . CYS A 1 180 ? 15.088 14.695 4.169 1.00 77.56 180 CYS A N 1
ATOM 1369 C CA . CYS A 1 180 ? 15.699 13.359 4.074 1.00 77.56 180 CYS A CA 1
ATOM 1370 C C . CYS A 1 180 ? 17.122 13.362 3.501 1.00 77.56 180 CYS A C 1
ATOM 1372 O O . CYS A 1 180 ? 17.852 12.377 3.618 1.00 77.56 180 CYS A O 1
ATOM 1374 N N . SER A 1 181 ? 17.535 14.459 2.863 1.00 74.06 181 SER A N 1
ATOM 1375 C CA . SER A 1 181 ? 18.905 14.642 2.380 1.00 74.06 181 SER A CA 1
ATOM 1376 C C . SER A 1 181 ? 19.877 15.013 3.508 1.00 74.06 181 SER A C 1
ATOM 1378 O O . SER A 1 181 ? 21.062 14.687 3.433 1.00 74.06 181 SER A O 1
ATOM 1380 N N . SER A 1 182 ? 19.371 15.667 4.557 1.00 68.25 182 SER A N 1
ATOM 1381 C CA . SER A 1 182 ? 20.124 16.126 5.730 1.00 68.25 182 SER A CA 1
ATOM 1382 C C . SER A 1 182 ? 19.894 15.278 6.981 1.00 68.25 182 SER A C 1
ATOM 1384 O O . SER A 1 182 ? 20.762 15.241 7.852 1.00 68.25 182 SER A O 1
ATOM 1386 N N . HIS A 1 183 ? 18.761 14.581 7.070 1.00 67.75 183 HIS A N 1
ATOM 1387 C CA . HIS A 1 183 ? 18.449 13.648 8.146 1.00 67.75 183 HIS A CA 1
ATOM 1388 C C . HIS A 1 183 ? 18.793 12.228 7.692 1.00 67.75 183 HIS A C 1
ATOM 1390 O O . HIS A 1 183 ? 18.139 11.666 6.814 1.00 67.75 183 HIS A O 1
ATOM 1396 N N . ALA A 1 184 ? 19.849 11.647 8.262 1.00 58.94 184 ALA A N 1
ATOM 1397 C CA . ALA A 1 184 ? 20.197 10.262 7.986 1.00 58.94 184 ALA A CA 1
ATOM 1398 C C . ALA A 1 184 ? 19.288 9.340 8.805 1.00 58.94 184 ALA A C 1
ATOM 1400 O O . ALA A 1 184 ? 19.490 9.153 10.004 1.00 58.94 184 ALA A O 1
ATOM 1401 N N . CYS A 1 185 ? 18.307 8.737 8.140 1.00 64.88 185 CYS A N 1
ATOM 1402 C CA . CYS A 1 185 ? 17.690 7.513 8.634 1.00 64.88 185 CYS A CA 1
ATOM 1403 C C . CYS A 1 185 ? 18.727 6.390 8.627 1.00 64.88 185 CYS A C 1
ATOM 1405 O O . CYS A 1 185 ? 19.742 6.489 7.931 1.00 64.88 185 CYS A O 1
ATOM 1407 N N . GLN A 1 186 ? 18.498 5.302 9.368 1.00 61.03 186 GLN A N 1
ATOM 1408 C CA . GLN A 1 186 ? 19.448 4.182 9.359 1.00 61.03 186 GLN A CA 1
ATOM 1409 C C . GLN A 1 186 ? 19.690 3.636 7.931 1.00 61.03 186 GLN A C 1
ATOM 1411 O O . GLN A 1 186 ? 20.763 3.112 7.640 1.00 61.03 186 GLN A O 1
ATOM 1416 N N . GLY A 1 187 ? 18.739 3.849 7.014 1.00 59.41 187 GLY A N 1
ATOM 1417 C CA . GLY A 1 187 ? 18.853 3.542 5.593 1.00 59.41 187 GLY A CA 1
ATOM 1418 C C . GLY A 1 187 ? 19.717 4.477 4.729 1.00 59.41 187 GLY A C 1
ATOM 1419 O O . GLY A 1 187 ? 19.891 4.199 3.544 1.00 59.41 187 GLY A O 1
ATOM 1420 N N . GLY A 1 188 ? 20.267 5.558 5.288 1.00 68.69 188 GLY A N 1
ATOM 1421 C CA . GLY A 1 188 ? 21.036 6.578 4.566 1.00 68.69 188 GLY A CA 1
ATOM 1422 C C . GLY A 1 188 ? 20.199 7.774 4.097 1.00 68.69 188 GLY A C 1
ATOM 1423 O O . GLY A 1 188 ? 18.983 7.818 4.272 1.00 68.69 188 GLY A O 1
ATOM 1424 N N . THR A 1 189 ? 20.865 8.777 3.516 1.00 74.38 189 THR A N 1
ATOM 1425 C CA . THR A 1 189 ? 20.211 9.995 3.009 1.00 74.38 189 THR A CA 1
ATOM 1426 C C . THR A 1 189 ? 19.539 9.749 1.663 1.00 74.38 189 THR A C 1
ATOM 1428 O O . THR A 1 189 ? 20.051 9.009 0.822 1.00 74.38 189 THR A O 1
ATOM 1431 N N . CYS A 1 190 ? 18.397 10.382 1.413 1.00 83.69 190 CYS A N 1
ATOM 1432 C CA . CYS A 1 190 ? 17.740 10.288 0.112 1.00 83.69 190 CYS A CA 1
ATOM 1433 C C . CYS A 1 190 ? 18.518 11.038 -0.983 1.00 83.69 190 CYS A C 1
ATOM 1435 O O . CYS A 1 190 ? 19.328 11.931 -0.724 1.00 83.69 190 CYS A O 1
ATOM 1437 N N . LYS A 1 191 ? 18.254 10.677 -2.238 1.00 86.12 191 LYS A N 1
ATOM 1438 C CA . LYS A 1 191 ? 18.782 11.347 -3.430 1.00 86.12 191 LYS A CA 1
ATOM 1439 C C . LYS A 1 191 ? 17.867 12.454 -3.940 1.00 86.12 191 LYS A C 1
ATOM 1441 O O . LYS A 1 191 ? 18.354 13.435 -4.496 1.00 86.12 191 LYS A O 1
ATOM 1446 N N . GLN A 1 192 ? 16.560 12.280 -3.771 1.00 88.44 192 GLN A N 1
ATOM 1447 C CA . GLN A 1 192 ? 15.536 13.250 -4.135 1.00 88.44 192 GLN A CA 1
ATOM 1448 C C . GLN A 1 192 ? 14.304 13.021 -3.265 1.00 88.44 192 GLN A C 1
ATOM 1450 O O . GLN A 1 192 ? 13.952 11.876 -3.002 1.00 88.44 192 GLN A O 1
ATOM 1455 N N . ALA A 1 193 ? 13.645 14.099 -2.852 1.00 89.50 193 ALA A N 1
ATOM 1456 C CA . ALA A 1 193 ? 12.383 14.020 -2.133 1.00 89.50 193 ALA A CA 1
ATOM 1457 C C . ALA A 1 193 ? 11.182 14.074 -3.081 1.00 89.50 193 ALA A C 1
ATOM 1459 O O . ALA A 1 193 ? 11.193 14.824 -4.060 1.00 89.50 193 ALA A O 1
ATOM 1460 N N . MET A 1 194 ? 10.130 13.328 -2.765 1.00 91.06 194 MET A N 1
ATOM 1461 C CA . MET A 1 194 ? 8.865 13.335 -3.489 1.00 91.06 194 MET A CA 1
ATOM 1462 C C . MET A 1 194 ? 8.069 14.614 -3.211 1.00 91.06 194 MET A C 1
ATOM 1464 O O . MET A 1 194 ? 7.578 15.241 -4.147 1.00 91.06 194 MET A O 1
ATOM 1468 N N . TYR A 1 195 ? 8.003 15.029 -1.944 1.00 89.88 195 TYR A N 1
ATOM 1469 C CA . TYR A 1 195 ? 7.290 16.214 -1.474 1.00 89.88 195 TYR A CA 1
ATOM 1470 C C . TYR A 1 195 ? 8.269 17.278 -0.965 1.00 89.88 195 TYR A C 1
ATOM 1472 O O . TYR A 1 195 ? 9.253 16.974 -0.288 1.00 89.88 195 TYR A O 1
ATOM 1480 N N . ASP A 1 196 ? 7.974 18.542 -1.267 1.00 87.94 196 ASP A N 1
ATOM 1481 C CA . ASP A 1 196 ? 8.722 19.709 -0.782 1.00 87.94 196 ASP A CA 1
ATOM 1482 C C . ASP A 1 196 ? 8.232 20.117 0.626 1.00 87.94 196 ASP A C 1
ATOM 1484 O O . ASP A 1 196 ? 7.608 21.160 0.833 1.00 87.94 196 ASP A O 1
ATOM 1488 N N . THR A 1 197 ? 8.475 19.244 1.606 1.00 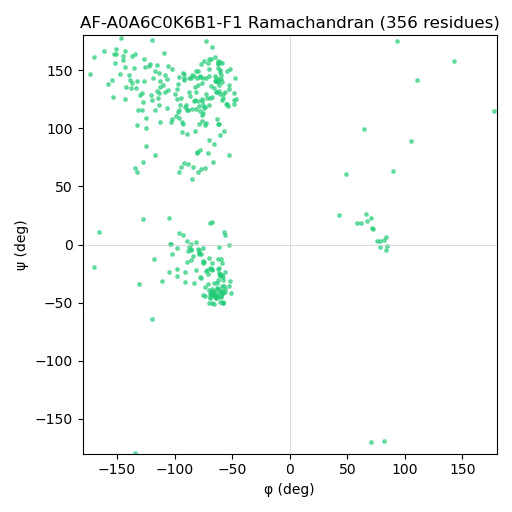84.50 197 THR A N 1
ATOM 1489 C CA . THR A 1 197 ? 8.019 19.351 3.008 1.00 84.50 197 THR A CA 1
ATOM 1490 C C . THR A 1 197 ? 9.083 18.819 3.977 1.00 84.50 197 THR A C 1
ATOM 1492 O O . THR A 1 197 ? 10.007 18.155 3.529 1.00 84.50 197 THR A O 1
ATOM 1495 N N . SER A 1 198 ? 8.975 19.067 5.286 1.00 79.44 198 SER A N 1
ATOM 1496 C CA . SER A 1 198 ? 9.975 18.639 6.284 1.00 79.44 198 SER A CA 1
ATOM 1497 C C . SER A 1 198 ? 9.477 17.507 7.183 1.00 79.44 198 SER A C 1
ATOM 1499 O O . SER A 1 198 ? 8.273 17.264 7.273 1.00 79.44 198 SER A O 1
ATOM 1501 N N . PHE A 1 199 ? 10.389 16.837 7.896 1.00 75.75 199 PHE A N 1
ATOM 1502 C CA . PHE A 1 199 ? 10.006 15.876 8.937 1.00 75.75 199 PHE A CA 1
ATOM 1503 C C . PHE A 1 199 ? 9.160 16.528 10.035 1.00 75.75 199 PHE A C 1
ATOM 1505 O O . PHE A 1 199 ? 8.176 15.921 10.443 1.00 75.75 199 PHE A O 1
ATOM 1512 N N . GLU A 1 200 ? 9.461 17.762 10.471 1.00 75.19 200 GLU A N 1
ATOM 1513 C CA . GLU A 1 200 ? 8.691 18.394 11.559 1.00 75.19 200 GLU A CA 1
ATOM 1514 C C . GLU A 1 200 ? 7.225 18.613 11.178 1.00 75.19 200 GLU A C 1
ATOM 1516 O O . GLU A 1 200 ? 6.338 18.509 12.021 1.00 75.19 200 GLU A O 1
ATOM 1521 N N . LYS A 1 201 ? 6.944 18.880 9.897 1.00 71.69 201 LYS A N 1
ATOM 1522 C CA . LYS A 1 201 ? 5.563 18.999 9.409 1.00 71.69 201 LYS A CA 1
ATOM 1523 C C . LYS A 1 201 ? 4.803 17.674 9.441 1.00 71.69 201 LYS A C 1
ATOM 1525 O O . LYS A 1 201 ? 3.577 17.691 9.437 1.00 71.69 201 LYS A O 1
ATOM 1530 N N . TRP A 1 202 ? 5.518 16.552 9.460 1.00 71.56 202 TRP A N 1
ATOM 1531 C CA . TRP A 1 202 ? 4.966 15.199 9.477 1.00 71.56 202 TRP A CA 1
ATOM 1532 C C . TRP A 1 202 ? 5.034 14.525 10.845 1.00 71.56 202 TRP A C 1
ATOM 1534 O O . TRP A 1 202 ? 4.594 13.385 10.979 1.00 71.56 202 TRP A O 1
ATOM 1544 N N . ASP A 1 203 ? 5.555 15.217 11.854 1.00 64.31 203 ASP A N 1
ATOM 1545 C CA . ASP A 1 203 ? 5.764 14.689 13.197 1.00 64.31 203 ASP A CA 1
ATOM 1546 C C . ASP A 1 203 ? 4.595 15.051 14.126 1.00 64.31 203 ASP A C 1
ATOM 1548 O O . ASP A 1 203 ? 4.739 15.777 15.106 1.00 64.31 203 ASP A O 1
ATOM 1552 N N . GLN A 1 204 ? 3.389 14.570 13.802 1.00 59.47 204 GLN A N 1
ATOM 1553 C CA . GLN A 1 204 ? 2.296 14.550 14.788 1.00 59.47 204 GLN A CA 1
ATOM 1554 C C . GLN A 1 204 ? 2.395 13.357 15.738 1.00 59.47 204 GLN A C 1
ATOM 1556 O O . GLN A 1 204 ? 1.867 13.393 16.849 1.00 59.47 204 GLN A O 1
ATOM 1561 N N . ALA A 1 205 ? 3.105 12.311 15.325 1.00 48.81 205 ALA A N 1
ATOM 1562 C CA . ALA A 1 205 ? 3.471 11.206 16.184 1.00 48.81 205 ALA A CA 1
ATOM 1563 C C . ALA A 1 205 ? 4.845 11.484 16.806 1.00 48.81 205 ALA A C 1
ATOM 1565 O O . ALA A 1 205 ? 5.808 10.807 16.462 1.00 48.81 205 ALA A O 1
ATOM 1566 N N . HIS A 1 206 ? 4.925 12.454 17.728 1.00 41.44 206 HIS A N 1
ATOM 1567 C CA . HIS A 1 206 ? 6.126 12.652 18.543 1.00 41.44 206 HIS A CA 1
ATOM 1568 C C . HIS A 1 206 ? 6.431 11.353 19.300 1.00 41.44 206 HIS A C 1
ATOM 1570 O O . HIS A 1 206 ? 5.856 11.055 20.351 1.00 41.44 206 HIS A O 1
ATOM 1576 N N . TYR A 1 207 ? 7.339 10.555 18.754 1.00 45.00 207 TYR A N 1
ATOM 1577 C CA . TYR A 1 207 ? 7.943 9.447 19.462 1.00 45.00 207 TYR A CA 1
ATOM 1578 C C . TYR A 1 207 ? 9.164 9.992 20.201 1.00 45.00 207 TYR A C 1
ATOM 1580 O O . TYR A 1 207 ? 10.039 10.608 19.604 1.00 45.00 207 TYR A O 1
ATOM 1588 N N . ASN A 1 208 ? 9.292 9.683 21.493 1.00 46.78 208 ASN A N 1
ATOM 1589 C CA . ASN A 1 208 ? 10.568 9.818 22.211 1.00 46.78 208 ASN A CA 1
ATOM 1590 C C . ASN A 1 208 ? 11.608 8.768 21.737 1.00 46.78 208 ASN A C 1
ATOM 1592 O O . ASN A 1 208 ? 12.549 8.458 22.469 1.00 46.78 208 ASN A O 1
ATOM 1596 N N . ASP A 1 209 ? 11.405 8.167 20.559 1.00 49.12 209 ASP A N 1
ATOM 1597 C CA . ASP A 1 209 ? 12.263 7.135 19.993 1.00 49.12 209 ASP A CA 1
ATOM 1598 C C . ASP A 1 209 ? 13.459 7.804 19.292 1.00 49.12 209 ASP A C 1
ATOM 1600 O O . ASP A 1 209 ? 13.264 8.648 18.415 1.00 49.12 209 ASP A O 1
ATOM 1604 N N . PRO A 1 210 ? 14.704 7.450 19.650 1.00 41.94 210 PRO A N 1
ATOM 1605 C CA . PRO A 1 210 ? 15.905 7.956 18.987 1.00 41.94 210 PRO A CA 1
ATOM 1606 C C . PRO A 1 210 ? 15.991 7.636 17.481 1.00 41.94 210 PRO A C 1
ATOM 1608 O O . PRO A 1 210 ? 16.828 8.228 16.800 1.00 41.94 210 PRO A O 1
ATOM 1611 N N . ASN A 1 211 ? 15.154 6.746 16.933 1.00 52.22 211 ASN A N 1
ATOM 1612 C CA . ASN A 1 211 ? 15.060 6.489 15.494 1.00 52.22 211 ASN A CA 1
ATOM 1613 C C . ASN A 1 211 ? 13.947 7.323 14.832 1.00 52.22 211 ASN A C 1
ATOM 1615 O O . ASN A 1 211 ? 12.984 6.765 14.300 1.00 52.22 211 ASN A O 1
ATOM 1619 N N . ALA A 1 212 ? 14.129 8.647 14.794 1.00 56.56 212 ALA A N 1
ATOM 1620 C CA . ALA A 1 212 ? 13.195 9.661 14.271 1.00 56.56 212 ALA A CA 1
ATOM 1621 C C . ALA A 1 212 ? 12.668 9.456 12.821 1.00 56.56 212 ALA A C 1
ATOM 1623 O O . ALA A 1 212 ? 11.881 10.257 12.323 1.00 56.56 212 ALA A O 1
ATOM 1624 N N . CYS A 1 213 ? 13.087 8.392 12.133 1.00 59.25 213 CYS A N 1
ATOM 1625 C CA . CYS A 1 213 ? 12.644 8.022 10.790 1.00 59.25 213 CYS A CA 1
ATOM 1626 C C . CYS A 1 213 ? 11.553 6.948 10.745 1.00 59.25 213 CYS A C 1
ATOM 1628 O O . CYS A 1 213 ? 10.756 6.943 9.813 1.00 59.25 213 CYS A O 1
ATOM 1630 N N . TYR A 1 214 ? 11.478 6.065 11.750 1.00 57.16 214 TYR A N 1
ATOM 1631 C CA . TYR A 1 214 ? 10.298 5.204 11.912 1.00 57.16 214 TYR A CA 1
ATOM 1632 C C . TYR A 1 214 ? 9.069 6.024 12.325 1.00 57.16 214 TYR A C 1
ATOM 1634 O O . TYR A 1 214 ? 7.933 5.591 12.135 1.00 57.16 214 TYR A O 1
ATOM 1642 N N . SER A 1 215 ? 9.304 7.213 12.882 1.00 55.06 215 SER A N 1
ATOM 1643 C CA . SER A 1 215 ? 8.297 8.229 13.156 1.00 55.06 215 SER A CA 1
ATOM 1644 C C . SER A 1 215 ? 8.022 9.102 11.932 1.00 55.06 215 SER A C 1
ATOM 1646 O O . SER A 1 215 ? 8.898 9.392 11.118 1.00 55.06 215 SER A O 1
ATOM 1648 N N . GLY A 1 216 ? 6.770 9.520 11.813 1.00 59.12 216 GLY A N 1
ATOM 1649 C CA . GLY A 1 216 ? 6.251 10.328 10.719 1.00 59.12 216 GLY A CA 1
ATOM 1650 C C . GLY A 1 216 ? 4.835 9.886 10.371 1.00 59.12 216 GLY A C 1
ATOM 1651 O O . GLY A 1 216 ? 4.436 8.761 10.676 1.00 59.12 216 GLY A O 1
ATOM 1652 N N . GLY A 1 217 ? 4.073 10.768 9.734 1.00 70.50 217 GLY A N 1
ATOM 1653 C CA . GLY A 1 217 ? 2.693 10.476 9.360 1.00 70.50 217 GLY A CA 1
ATOM 1654 C C . GLY A 1 217 ? 1.692 10.672 10.503 1.00 70.50 217 GLY A C 1
ATOM 1655 O O . GLY A 1 217 ? 2.005 11.253 11.543 1.00 70.50 217 GLY A O 1
ATOM 1656 N N . ILE A 1 218 ? 0.457 10.218 10.293 1.00 74.62 218 ILE A N 1
ATOM 1657 C CA . ILE A 1 218 ? -0.677 10.456 11.198 1.00 74.62 218 ILE A CA 1
ATOM 1658 C C . ILE A 1 218 ? -1.145 9.119 11.741 1.00 74.62 218 ILE A C 1
ATOM 1660 O O . ILE A 1 218 ? -2.156 8.586 11.319 1.00 74.62 218 ILE A O 1
ATOM 1664 N N . LYS A 1 219 ? -0.423 8.555 12.707 1.00 63.75 219 LYS A N 1
ATOM 1665 C CA . LYS A 1 219 ? -0.750 7.208 13.194 1.00 63.75 219 LYS A CA 1
ATOM 1666 C C . LYS A 1 219 ? -2.133 7.070 13.835 1.00 63.75 219 LYS A C 1
ATOM 1668 O O . LYS A 1 219 ? -2.598 5.946 13.989 1.00 63.75 219 LYS A O 1
ATOM 1673 N N . TRP A 1 220 ? -2.727 8.174 14.290 1.00 69.38 220 TRP A N 1
ATOM 1674 C CA . TRP A 1 220 ? -4.071 8.216 14.858 1.00 69.38 220 TRP A CA 1
ATOM 1675 C C . TRP A 1 220 ? -4.516 9.654 15.129 1.00 69.38 220 TRP A C 1
ATOM 1677 O O . TRP A 1 220 ? -3.710 10.472 15.574 1.00 69.38 220 TRP A O 1
ATOM 1687 N N . LEU A 1 221 ? -5.814 9.925 14.978 1.00 72.31 221 LEU A N 1
ATOM 1688 C CA . LEU A 1 221 ? -6.438 11.172 15.416 1.00 72.31 221 LEU A CA 1
ATOM 1689 C C . LEU A 1 221 ? -7.486 10.900 16.491 1.00 72.31 221 LEU A C 1
ATOM 1691 O O . LEU A 1 221 ? -8.503 10.256 16.237 1.00 72.31 221 LEU A O 1
ATOM 1695 N N . GLU A 1 222 ? -7.239 11.411 17.701 1.00 69.50 222 GLU A N 1
ATOM 1696 C CA . GLU A 1 222 ? -8.209 11.343 18.803 1.00 69.50 222 GLU A CA 1
ATOM 1697 C C . GLU A 1 222 ? -9.456 12.181 18.493 1.00 69.50 222 GLU A C 1
ATOM 1699 O O . GLU A 1 222 ? -10.583 11.749 18.740 1.00 69.50 222 GLU A O 1
ATOM 1704 N N . GLU A 1 223 ? -9.265 13.357 17.889 1.00 71.12 223 GLU A N 1
ATOM 1705 C CA . GLU A 1 223 ? -10.350 14.225 17.442 1.00 71.12 223 GLU A CA 1
ATOM 1706 C C . GLU A 1 223 ? -10.770 13.887 16.007 1.00 71.12 223 GLU A C 1
ATOM 1708 O O . GLU A 1 223 ? -10.217 14.382 15.026 1.00 71.12 223 GLU A O 1
ATOM 1713 N N . ARG A 1 224 ? -11.801 13.048 15.886 1.00 73.31 224 ARG A N 1
ATOM 1714 C CA . ARG A 1 224 ? -12.383 12.644 14.600 1.00 73.31 224 ARG A CA 1
ATOM 1715 C C . ARG A 1 224 ? -13.482 13.592 14.146 1.00 73.31 224 ARG A C 1
ATOM 1717 O O . ARG A 1 224 ? -14.661 13.240 14.138 1.00 73.31 224 ARG A O 1
ATOM 1724 N N . ASN A 1 225 ? -13.104 14.811 13.789 1.00 83.94 225 ASN A N 1
ATOM 1725 C CA . ASN A 1 225 ? -13.978 15.664 12.993 1.00 83.94 225 ASN A CA 1
ATOM 1726 C C . ASN A 1 225 ? -13.397 15.809 11.583 1.00 83.94 225 ASN A C 1
ATOM 1728 O O . ASN A 1 225 ? -12.187 15.965 11.426 1.00 83.94 225 ASN A O 1
ATOM 1732 N N . ASP A 1 226 ? -14.262 15.736 10.568 1.00 87.12 226 ASP A N 1
ATOM 1733 C CA . ASP A 1 226 ? -13.861 15.702 9.155 1.00 87.12 226 ASP A CA 1
ATOM 1734 C C . ASP A 1 226 ? -12.900 16.836 8.791 1.00 87.12 226 ASP A C 1
ATOM 1736 O O . ASP A 1 226 ? -11.904 16.621 8.102 1.00 87.12 226 ASP A O 1
ATOM 1740 N N . THR A 1 227 ? -13.177 18.038 9.298 1.00 88.75 227 THR A N 1
ATOM 1741 C CA . THR A 1 227 ? -12.365 19.229 9.049 1.00 88.75 227 THR A CA 1
ATOM 1742 C C . THR A 1 227 ? -10.957 19.083 9.620 1.00 88.75 227 THR A C 1
ATOM 1744 O O . THR A 1 227 ? -9.998 19.349 8.910 1.00 88.75 227 THR A O 1
ATOM 1747 N N . ALA A 1 228 ? -10.810 18.615 10.861 1.00 86.31 228 ALA A N 1
ATOM 1748 C CA . ALA A 1 228 ? -9.514 18.457 11.515 1.00 86.31 228 ALA A CA 1
ATOM 1749 C C . ALA A 1 228 ? -8.663 17.375 10.846 1.00 86.31 228 ALA A C 1
ATOM 1751 O O . ALA A 1 228 ? -7.477 17.603 10.615 1.00 86.31 228 ALA A O 1
ATOM 1752 N N . ILE A 1 229 ? -9.261 16.233 10.480 1.00 87.38 229 ILE A N 1
ATOM 1753 C CA . ILE A 1 229 ? -8.554 15.178 9.738 1.00 87.38 229 ILE A CA 1
ATOM 1754 C C . ILE A 1 229 ? -8.068 15.736 8.397 1.00 87.38 229 ILE A C 1
ATOM 1756 O O . ILE A 1 229 ? -6.899 15.592 8.043 1.00 87.38 229 ILE A O 1
ATOM 1760 N N . LEU A 1 230 ? -8.953 16.402 7.652 1.00 89.00 230 LEU A N 1
ATOM 1761 C CA . LEU A 1 230 ? -8.625 16.931 6.334 1.00 89.00 230 LEU A CA 1
ATOM 1762 C C . LEU A 1 230 ? -7.565 18.038 6.395 1.00 89.00 230 LEU A C 1
ATOM 1764 O O . LEU A 1 230 ? -6.636 18.039 5.586 1.00 89.00 230 LEU A O 1
ATOM 1768 N N . ASP A 1 231 ? -7.696 18.975 7.332 1.00 87.81 231 ASP A N 1
ATOM 1769 C CA . ASP A 1 231 ? -6.732 20.056 7.539 1.00 87.81 231 ASP A CA 1
ATOM 1770 C C . ASP A 1 231 ? -5.362 19.494 7.907 1.00 87.81 231 ASP A C 1
ATOM 1772 O O . ASP A 1 231 ? -4.343 19.972 7.403 1.00 87.81 231 ASP A O 1
ATOM 1776 N N . LEU A 1 232 ? -5.333 18.428 8.705 1.00 86.38 232 LEU A N 1
ATOM 1777 C CA . LEU A 1 232 ? -4.095 17.761 9.043 1.00 86.38 232 LEU A CA 1
ATOM 1778 C C . LEU A 1 232 ? -3.459 17.057 7.838 1.00 86.38 232 LEU A C 1
ATOM 1780 O O . LEU A 1 232 ? -2.287 17.297 7.548 1.00 86.38 232 LEU A O 1
ATOM 1784 N N . CYS A 1 233 ? -4.219 16.239 7.105 1.00 87.94 233 CYS A N 1
ATOM 1785 C CA . CYS A 1 233 ? -3.725 15.560 5.904 1.00 87.94 233 CYS A CA 1
ATOM 1786 C C . CYS A 1 233 ? -3.180 16.561 4.868 1.00 87.94 233 CYS A C 1
ATOM 1788 O O . CYS A 1 233 ? -2.142 16.317 4.253 1.00 87.94 233 CYS A O 1
ATOM 1790 N N . LYS A 1 234 ? -3.831 17.723 4.709 1.00 88.44 234 LYS A N 1
ATOM 1791 C CA . LYS A 1 234 ? -3.334 18.831 3.872 1.00 88.44 234 LYS A CA 1
ATOM 1792 C C . LYS A 1 234 ? -2.061 19.463 4.438 1.00 88.44 234 LYS A C 1
ATOM 1794 O O . LYS A 1 234 ? -1.150 19.792 3.681 1.00 88.44 234 LYS A O 1
ATOM 1799 N N . GLY A 1 235 ? -1.998 19.640 5.757 1.00 83.44 235 GLY A N 1
ATOM 1800 C CA . GLY A 1 235 ? -0.863 20.232 6.460 1.00 83.44 235 GLY A CA 1
ATOM 1801 C C . GLY A 1 235 ? 0.448 19.473 6.246 1.00 83.44 235 GLY A C 1
ATOM 1802 O O . GLY A 1 235 ? 1.487 20.113 6.085 1.00 83.44 235 GLY A O 1
ATOM 1803 N N . LEU A 1 236 ? 0.392 18.139 6.151 1.00 79.69 236 LEU A N 1
ATOM 1804 C CA . LEU A 1 236 ? 1.558 17.283 5.898 1.00 79.69 236 LEU A CA 1
ATOM 1805 C C . LEU A 1 236 ? 2.275 17.641 4.592 1.00 79.69 236 LEU A C 1
ATOM 1807 O O . LEU A 1 236 ? 3.486 17.875 4.565 1.00 79.69 236 LEU A O 1
ATOM 1811 N N . ILE A 1 237 ? 1.524 17.748 3.495 1.00 80.50 237 ILE A N 1
ATOM 1812 C CA . ILE A 1 237 ? 2.088 18.099 2.185 1.00 80.50 237 ILE A CA 1
ATOM 1813 C C . ILE A 1 237 ? 2.757 19.483 2.239 1.00 80.50 237 ILE A C 1
ATOM 1815 O O . ILE A 1 237 ? 3.714 19.751 1.520 1.00 80.50 237 ILE A O 1
ATOM 1819 N N . GLY A 1 238 ? 2.330 20.346 3.165 1.00 73.62 238 GLY A N 1
ATOM 1820 C CA . GLY A 1 238 ? 2.994 21.613 3.455 1.00 73.62 238 GLY A CA 1
ATOM 1821 C C . GLY A 1 238 ? 2.693 22.711 2.437 1.00 73.62 238 GLY A C 1
ATOM 1822 O O . GLY A 1 238 ? 3.225 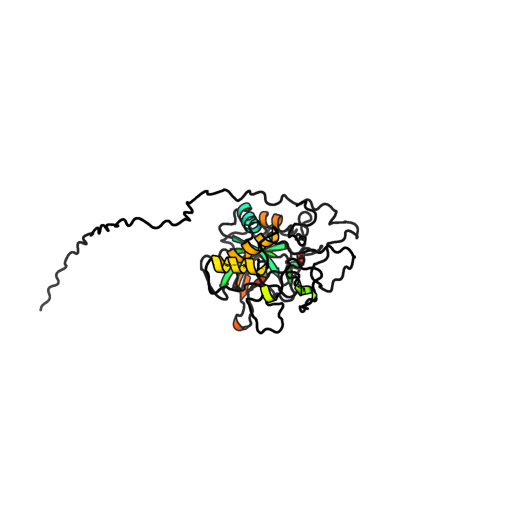23.815 2.577 1.00 73.62 238 GLY A O 1
ATOM 1823 N N . HIS A 1 239 ? 1.834 22.423 1.456 1.00 75.56 239 HIS A N 1
ATOM 1824 C CA . HIS A 1 239 ? 1.315 23.337 0.449 1.00 75.56 239 HIS A CA 1
ATOM 1825 C C . HIS A 1 239 ? -0.091 22.910 0.001 1.00 75.56 239 HIS A C 1
ATOM 1827 O O . HIS A 1 239 ? -0.524 21.784 0.239 1.00 75.56 239 HIS A O 1
ATOM 1833 N N . ALA A 1 240 ? -0.816 23.816 -0.662 1.00 78.06 240 ALA A N 1
ATOM 1834 C CA . ALA A 1 240 ? -2.052 23.443 -1.349 1.00 78.06 240 ALA A CA 1
ATOM 1835 C C . ALA A 1 240 ? -1.751 22.381 -2.427 1.00 78.06 240 ALA A C 1
ATOM 1837 O O . ALA A 1 240 ? -0.676 22.471 -3.028 1.00 78.06 240 ALA A O 1
ATOM 1838 N N . PRO A 1 241 ? -2.654 21.417 -2.697 1.00 80.44 241 PRO A N 1
ATOM 1839 C CA . PRO A 1 241 ? -2.445 20.408 -3.734 1.00 80.44 241 PRO A CA 1
ATOM 1840 C C . PRO A 1 241 ? -2.141 21.075 -5.075 1.00 80.44 241 PRO A C 1
ATOM 1842 O O . PRO A 1 241 ? -2.931 21.888 -5.561 1.00 80.44 241 PRO A O 1
ATOM 1845 N N . GLN A 1 242 ? -0.976 20.770 -5.635 1.00 82.25 242 GLN A N 1
ATOM 1846 C CA . GLN A 1 242 ? -0.522 21.291 -6.928 1.00 82.25 242 GLN A CA 1
ATOM 1847 C C . GLN A 1 242 ? -0.483 20.179 -7.970 1.00 82.25 242 GLN A C 1
ATOM 1849 O O . GLN A 1 242 ? -0.778 20.426 -9.138 1.00 82.25 242 GLN A O 1
ATOM 1854 N N . ASP A 1 243 ? -0.200 18.957 -7.519 1.00 86.19 243 ASP A N 1
ATOM 1855 C CA . ASP A 1 243 ? -0.011 17.791 -8.363 1.00 86.19 243 ASP A CA 1
ATOM 1856 C C . ASP A 1 243 ? -1.003 16.673 -8.012 1.00 86.19 243 ASP A C 1
ATOM 1858 O O . ASP A 1 243 ? -1.416 16.554 -6.853 1.00 86.19 243 ASP A O 1
ATOM 1862 N N . PRO A 1 244 ? -1.326 15.771 -8.960 1.00 87.00 244 PRO A N 1
ATOM 1863 C CA . PRO A 1 244 ? -2.179 14.612 -8.692 1.00 87.00 244 PRO A CA 1
ATOM 1864 C C . PRO A 1 244 ? -1.717 13.763 -7.494 1.00 87.00 244 PRO A C 1
ATOM 1866 O O . PRO A 1 244 ? -2.551 13.306 -6.712 1.00 87.00 244 PRO A O 1
ATOM 1869 N N . LYS A 1 245 ? -0.396 13.620 -7.288 1.00 91.56 245 LYS A N 1
ATOM 1870 C CA . LYS A 1 245 ? 0.180 12.901 -6.134 1.00 91.56 245 LYS A CA 1
ATOM 1871 C C . LYS A 1 245 ? -0.267 13.458 -4.780 1.00 91.56 245 LYS A C 1
ATOM 1873 O O . LYS A 1 245 ? -0.436 12.693 -3.829 1.00 91.56 245 LYS A O 1
ATOM 1878 N N . ASP A 1 246 ? -0.443 14.779 -4.689 1.00 92.88 246 ASP A N 1
ATOM 1879 C CA . ASP A 1 246 ? -0.782 15.452 -3.437 1.00 92.88 246 ASP A CA 1
ATOM 1880 C C . ASP A 1 246 ? -2.209 15.080 -3.049 1.00 92.88 246 ASP A C 1
ATOM 1882 O O . ASP A 1 246 ? -2.467 14.680 -1.916 1.00 92.88 246 ASP A O 1
ATOM 1886 N N . GLN A 1 247 ? -3.121 15.146 -4.024 1.00 91.81 247 GLN A N 1
ATOM 1887 C CA . GLN A 1 247 ? -4.522 14.805 -3.822 1.00 91.81 247 GLN A CA 1
ATOM 1888 C C . GLN A 1 247 ? -4.688 13.322 -3.473 1.00 91.81 247 GLN A C 1
ATOM 1890 O O . GLN A 1 247 ? -5.375 13.013 -2.507 1.00 91.81 247 GLN A O 1
ATOM 1895 N N . MET A 1 248 ? -3.988 12.418 -4.168 1.00 93.31 248 MET A N 1
ATOM 1896 C CA . MET A 1 248 ? -4.009 10.980 -3.856 1.00 93.31 248 MET A CA 1
ATOM 1897 C C . MET A 1 248 ? -3.548 10.687 -2.421 1.00 93.31 248 MET A C 1
ATOM 1899 O O . MET A 1 248 ? -4.169 9.890 -1.718 1.00 93.31 248 MET A O 1
ATOM 1903 N N . THR A 1 249 ? -2.491 11.364 -1.966 1.00 93.75 249 THR A N 1
ATOM 1904 C CA . THR A 1 249 ? -1.979 11.213 -0.596 1.00 93.75 249 THR A CA 1
ATOM 1905 C C . THR A 1 249 ? -2.963 11.754 0.434 1.00 93.75 249 THR A C 1
ATOM 1907 O O . THR A 1 249 ? -3.207 11.100 1.447 1.00 93.75 249 THR A O 1
ATOM 1910 N N . ILE A 1 250 ? -3.555 12.925 0.177 1.00 92.75 250 ILE A N 1
ATOM 1911 C CA . ILE A 1 250 ? -4.553 13.540 1.061 1.00 92.75 250 ILE A CA 1
ATOM 1912 C C . ILE A 1 250 ? -5.810 12.673 1.146 1.00 92.75 250 ILE A C 1
ATOM 1914 O O . ILE A 1 250 ? -6.299 12.449 2.249 1.00 92.75 250 ILE A O 1
ATOM 1918 N N . ASP A 1 251 ? -6.307 12.156 0.022 1.00 94.12 251 ASP A N 1
ATOM 1919 C CA . ASP A 1 251 ? -7.497 11.303 -0.016 1.00 94.12 251 ASP A CA 1
ATOM 1920 C C . ASP A 1 251 ? -7.266 9.993 0.734 1.00 94.12 251 ASP A C 1
ATOM 1922 O O . ASP A 1 251 ? -8.086 9.615 1.573 1.00 94.12 251 ASP A O 1
ATOM 1926 N N . SER A 1 252 ? -6.124 9.342 0.493 1.00 96.19 252 SER A N 1
ATOM 1927 C CA . SER A 1 252 ? -5.720 8.138 1.220 1.00 96.19 252 SER A CA 1
ATOM 1928 C C . SER A 1 252 ? -5.631 8.401 2.725 1.00 96.19 252 SER A C 1
ATOM 1930 O O . SER A 1 252 ? -6.236 7.678 3.517 1.00 96.19 252 SER A O 1
ATOM 1932 N N . CYS A 1 253 ? -4.947 9.473 3.128 1.00 93.69 253 CYS A N 1
ATOM 1933 C CA . CYS A 1 253 ? -4.814 9.884 4.522 1.00 93.69 253 CYS A CA 1
ATOM 1934 C C . CYS A 1 253 ? -6.174 10.142 5.183 1.00 93.69 253 CYS A C 1
ATOM 1936 O O . CYS A 1 253 ? -6.464 9.599 6.251 1.00 93.69 253 CYS A O 1
ATOM 1938 N N . TYR A 1 254 ? -7.021 10.943 4.538 1.00 93.50 254 TYR A N 1
ATOM 1939 C CA . TYR A 1 254 ? -8.299 11.378 5.086 1.00 93.50 254 TYR A CA 1
ATOM 1940 C C . TYR A 1 254 ? -9.268 10.206 5.248 1.00 93.50 254 TYR A C 1
ATOM 1942 O O . TYR A 1 254 ? -9.806 9.994 6.336 1.00 93.50 254 TYR A O 1
ATOM 1950 N N . ARG A 1 255 ? -9.457 9.410 4.189 1.00 95.31 255 ARG A N 1
ATOM 1951 C CA . ARG A 1 255 ? -10.411 8.294 4.203 1.00 95.31 255 ARG A CA 1
ATOM 1952 C C . ARG A 1 255 ? -9.951 7.184 5.140 1.00 95.31 255 ARG A C 1
ATOM 1954 O O . ARG A 1 255 ? -10.762 6.691 5.918 1.00 95.31 255 ARG A O 1
ATOM 1961 N N . SER A 1 256 ? -8.656 6.849 5.144 1.00 94.50 256 SER A N 1
ATOM 1962 C CA . SER A 1 256 ? -8.154 5.764 5.998 1.00 94.50 256 SER A CA 1
ATOM 1963 C C . SER A 1 256 ? -8.278 6.104 7.483 1.00 94.50 256 SER A C 1
ATOM 1965 O O . SER A 1 256 ? -8.548 5.212 8.289 1.00 94.50 256 SER A O 1
ATOM 1967 N N . ASN A 1 257 ? -8.136 7.384 7.851 1.00 92.12 257 ASN A N 1
ATOM 1968 C CA . ASN A 1 257 ? -8.406 7.860 9.207 1.00 92.12 257 ASN A CA 1
ATOM 1969 C C . ASN A 1 257 ? -9.903 7.812 9.537 1.00 92.12 257 ASN A C 1
ATOM 1971 O O . ASN A 1 257 ? -10.272 7.331 10.608 1.00 92.12 257 ASN A O 1
ATOM 1975 N N . LEU A 1 258 ? -10.767 8.266 8.623 1.00 91.69 258 LEU A N 1
ATOM 1976 C CA . LEU A 1 258 ? -12.219 8.259 8.819 1.00 91.69 258 LEU A CA 1
ATOM 1977 C C . LEU A 1 258 ? -12.774 6.835 8.990 1.00 91.69 258 LEU A C 1
ATOM 1979 O O . LEU A 1 258 ? -13.603 6.590 9.865 1.00 91.69 258 LEU A O 1
ATOM 1983 N N . ASP A 1 259 ? -12.277 5.889 8.193 1.00 93.38 259 ASP A N 1
ATOM 1984 C CA . ASP A 1 259 ? -12.726 4.495 8.194 1.00 93.38 259 ASP A CA 1
ATOM 1985 C C . ASP A 1 259 ? -12.019 3.607 9.228 1.00 93.38 259 ASP A C 1
ATOM 1987 O O . ASP A 1 259 ? -12.361 2.426 9.348 1.00 93.38 259 ASP A O 1
ATOM 1991 N N . LEU A 1 260 ? -11.101 4.178 10.017 1.00 93.00 260 LEU A N 1
ATOM 1992 C CA . LEU A 1 260 ? -10.332 3.513 11.075 1.00 93.00 260 LEU A CA 1
ATOM 1993 C C . LEU A 1 260 ? -9.347 2.442 10.569 1.00 93.00 260 LEU A C 1
ATOM 1995 O O . LEU A 1 260 ? -9.000 1.524 11.311 1.00 93.00 260 LEU A O 1
ATOM 1999 N N . TYR A 1 261 ? -8.868 2.549 9.329 1.00 94.62 261 TYR A N 1
ATOM 2000 C CA . TYR A 1 261 ? -7.770 1.714 8.816 1.00 94.62 261 TYR A CA 1
ATOM 2001 C C . TYR A 1 261 ? -6.387 2.321 9.068 1.00 94.62 261 TYR A C 1
ATOM 2003 O O . TYR A 1 261 ? -5.389 1.612 8.965 1.00 94.62 261 TYR A O 1
ATOM 2011 N N . HIS A 1 262 ? -6.315 3.607 9.415 1.00 92.06 262 HIS A N 1
ATOM 2012 C CA . HIS A 1 262 ? -5.067 4.297 9.733 1.00 92.06 262 HIS A CA 1
ATOM 2013 C C . HIS A 1 262 ? -4.605 4.001 11.169 1.00 92.06 262 HIS A C 1
ATOM 2015 O O . HIS A 1 262 ? -4.580 4.870 12.034 1.00 92.06 262 HIS A O 1
ATOM 2021 N N . GLN A 1 263 ? -4.326 2.730 11.443 1.00 91.06 263 GLN A N 1
ATOM 2022 C CA . GLN A 1 263 ? -3.823 2.220 12.717 1.00 91.06 263 GLN A CA 1
ATOM 2023 C C . GLN A 1 263 ? -3.193 0.841 12.500 1.00 91.06 263 GLN A C 1
ATOM 2025 O O . GLN A 1 263 ? -3.423 0.192 11.477 1.00 91.06 263 GLN A O 1
ATOM 2030 N N . ASN A 1 264 ? -2.447 0.354 13.488 1.00 93.62 264 ASN A N 1
ATOM 2031 C CA . ASN A 1 264 ? -1.943 -1.010 13.445 1.00 93.62 264 ASN A CA 1
ATOM 2032 C C . ASN A 1 264 ? -3.041 -2.029 13.806 1.00 93.62 264 ASN A C 1
ATOM 2034 O O . ASN A 1 264 ? -3.965 -1.733 14.571 1.00 93.62 264 ASN A O 1
ATOM 2038 N N . PHE A 1 265 ? -2.893 -3.269 13.333 1.00 95.62 265 PHE A N 1
ATOM 2039 C CA . PHE A 1 265 ? -3.730 -4.398 13.753 1.00 95.62 265 PHE A CA 1
ATOM 2040 C C . PHE A 1 265 ? -2.878 -5.488 14.387 1.00 95.62 265 PHE A C 1
ATOM 2042 O O . PHE A 1 265 ? -1.917 -5.989 13.801 1.00 95.62 265 PHE A O 1
ATOM 2049 N N . VAL A 1 266 ? -3.243 -5.853 15.612 1.00 96.25 266 VAL A N 1
ATOM 2050 C CA . VAL A 1 266 ? -2.498 -6.783 16.462 1.00 96.25 266 VAL A CA 1
ATOM 2051 C C . VAL A 1 266 ? -2.660 -8.211 15.973 1.00 96.25 266 VAL A C 1
ATOM 2053 O O . VAL A 1 266 ? -1.708 -8.972 16.040 1.00 96.25 266 VAL A O 1
ATOM 2056 N N . SER A 1 267 ? -3.835 -8.598 15.478 1.00 96.62 267 SER A N 1
ATOM 2057 C CA . SER A 1 267 ? -4.051 -9.958 14.982 1.00 96.62 267 SER A CA 1
ATOM 2058 C C . SER A 1 267 ? -4.889 -9.985 13.715 1.00 96.62 267 SER A C 1
ATOM 2060 O O . SER A 1 267 ? -5.793 -9.164 13.520 1.00 96.62 267 SER A O 1
ATOM 2062 N N . THR A 1 268 ? -4.567 -10.944 12.850 1.00 97.62 268 THR A N 1
ATOM 2063 C CA . THR A 1 268 ? -5.237 -11.169 11.568 1.00 97.62 268 THR A CA 1
ATOM 2064 C C . THR A 1 268 ? -5.311 -12.654 11.243 1.00 97.62 268 THR A C 1
ATOM 2066 O O . THR A 1 268 ? -4.516 -13.463 11.728 1.00 97.62 268 THR A O 1
ATOM 2069 N N . ARG A 1 269 ? -6.247 -13.014 10.369 1.00 98.00 269 ARG A N 1
ATOM 2070 C CA . ARG A 1 269 ? -6.215 -14.272 9.617 1.00 98.00 269 ARG A CA 1
ATOM 2071 C C . ARG A 1 269 ? -6.034 -13.974 8.150 1.00 98.00 269 ARG A C 1
ATOM 2073 O O . ARG A 1 269 ? -6.535 -12.960 7.678 1.00 98.00 269 ARG A O 1
ATOM 2080 N N . TYR A 1 270 ? -5.350 -14.846 7.431 1.00 98.06 270 TYR A N 1
ATOM 2081 C CA . TYR A 1 270 ? -5.128 -14.644 6.010 1.00 98.06 270 TYR A CA 1
ATOM 2082 C C . TYR A 1 270 ? -4.951 -15.955 5.255 1.00 98.06 270 TYR A C 1
ATOM 2084 O O . TYR A 1 270 ? -4.712 -17.005 5.848 1.00 98.06 270 TYR A O 1
ATOM 2092 N N . THR A 1 271 ? -5.073 -15.883 3.935 1.00 97.44 271 THR A N 1
ATOM 2093 C CA . THR A 1 271 ? -4.678 -16.958 3.024 1.00 97.44 271 THR A CA 1
ATOM 2094 C C . THR A 1 271 ? -4.185 -16.362 1.703 1.00 97.44 271 THR A C 1
ATOM 2096 O O . THR A 1 271 ? -4.673 -15.292 1.309 1.00 97.44 271 THR A O 1
ATOM 2099 N N . PRO A 1 272 ? -3.210 -16.986 1.020 1.00 97.19 272 PRO A N 1
ATOM 2100 C CA . PRO A 1 272 ? -2.866 -16.621 -0.347 1.00 97.19 272 PRO A CA 1
ATOM 2101 C C . PRO A 1 272 ? -4.063 -16.826 -1.284 1.00 97.19 272 PRO A C 1
ATOM 2103 O O . PRO A 1 272 ? -4.747 -17.848 -1.231 1.00 97.19 272 PRO A O 1
ATOM 2106 N N . VAL A 1 273 ? -4.294 -15.873 -2.178 1.00 98.25 273 VAL A N 1
ATOM 2107 C CA . VAL A 1 273 ? -5.362 -15.910 -3.188 1.00 98.25 273 VAL A CA 1
ATOM 2108 C C . VAL A 1 273 ? -4.803 -15.481 -4.537 1.00 98.25 273 VAL A C 1
ATOM 2110 O O . VAL A 1 273 ? -3.728 -14.881 -4.604 1.00 98.25 273 VAL A O 1
ATOM 2113 N N . GLN A 1 274 ? -5.533 -15.766 -5.614 1.00 98.50 274 GLN A N 1
ATOM 2114 C CA . GLN A 1 274 ? -5.180 -15.207 -6.917 1.00 98.50 274 GLN A CA 1
ATOM 2115 C C . GLN A 1 274 ? -5.325 -13.682 -6.903 1.00 98.50 274 GLN A C 1
ATOM 2117 O O . GLN A 1 274 ? -6.288 -13.153 -6.336 1.00 98.50 274 GLN A O 1
ATOM 2122 N N . CYS A 1 275 ? -4.398 -12.974 -7.544 1.00 98.19 275 CYS A N 1
ATOM 2123 C CA . CYS A 1 275 ? -4.488 -11.528 -7.694 1.00 98.19 275 CYS A CA 1
ATOM 2124 C C . CYS A 1 275 ? -5.593 -11.148 -8.689 1.00 98.19 275 CYS A C 1
ATOM 2126 O O . CYS A 1 275 ? -5.570 -11.594 -9.839 1.00 98.19 275 CYS A O 1
ATOM 2128 N N . PRO A 1 276 ? -6.549 -10.282 -8.306 1.00 97.56 276 PRO A N 1
ATOM 2129 C CA . PRO A 1 276 ? -7.525 -9.770 -9.256 1.00 97.56 276 PRO A CA 1
ATOM 2130 C C . PRO A 1 276 ? -6.888 -8.966 -10.384 1.00 97.56 276 PRO A C 1
ATOM 2132 O O . PRO A 1 276 ? -5.800 -8.389 -10.246 1.00 97.56 276 PRO A O 1
ATOM 2135 N N . LEU A 1 277 ? -7.602 -8.895 -11.507 1.00 95.62 277 LEU A N 1
ATOM 2136 C CA . LEU A 1 277 ? -7.124 -8.195 -12.690 1.00 95.62 277 LEU A CA 1
ATOM 2137 C C . LEU A 1 277 ? -7.018 -6.690 -12.438 1.00 95.62 277 LEU A C 1
ATOM 2139 O O . LEU A 1 277 ? -6.016 -6.101 -12.830 1.00 95.62 277 LEU A O 1
ATOM 2143 N N . GLY A 1 278 ? -7.990 -6.076 -11.759 1.00 96.00 278 GLY A N 1
ATOM 2144 C CA . GLY A 1 278 ? -7.965 -4.649 -11.450 1.00 96.00 278 GLY A CA 1
ATOM 2145 C C . GLY A 1 278 ? -6.745 -4.254 -10.619 1.00 96.00 278 GLY A C 1
ATOM 2146 O O . GLY A 1 278 ? -6.059 -3.289 -10.957 1.00 96.00 278 GLY A O 1
ATOM 2147 N N . LEU A 1 279 ? -6.414 -5.043 -9.590 1.00 96.56 279 LEU A N 1
ATOM 2148 C CA . LEU A 1 279 ? -5.219 -4.820 -8.766 1.00 96.56 279 LEU A CA 1
ATOM 2149 C C . LEU A 1 279 ? -3.926 -5.019 -9.572 1.00 96.56 279 LEU A C 1
ATOM 2151 O O . LEU A 1 279 ? -3.034 -4.179 -9.515 1.00 96.56 279 LEU A O 1
ATOM 2155 N N . THR A 1 280 ? -3.861 -6.069 -10.394 1.00 95.88 280 THR A N 1
ATOM 2156 C CA . THR A 1 280 ? -2.730 -6.325 -11.305 1.00 95.88 280 THR A CA 1
ATOM 2157 C C . THR A 1 280 ? -2.521 -5.180 -12.300 1.00 95.88 280 THR A C 1
ATOM 2159 O O . THR A 1 280 ? -1.397 -4.728 -12.519 1.00 95.88 280 THR A O 1
ATOM 2162 N N . MET A 1 281 ? -3.602 -4.687 -12.910 1.00 93.81 281 MET A N 1
ATOM 2163 C CA . MET A 1 281 ? -3.558 -3.568 -13.851 1.00 93.81 281 MET A CA 1
ATOM 2164 C C . MET A 1 281 ? -3.068 -2.296 -13.173 1.00 93.81 281 MET A C 1
ATOM 2166 O O . MET A 1 281 ? -2.304 -1.556 -13.786 1.00 93.81 281 MET A O 1
ATOM 2170 N N . LEU A 1 282 ? -3.474 -2.064 -11.924 1.00 94.12 282 LEU A N 1
ATOM 2171 C CA . LEU A 1 282 ? -3.095 -0.892 -11.146 1.00 94.12 282 LEU A CA 1
ATOM 2172 C C . LEU A 1 282 ? -1.610 -0.899 -10.754 1.00 94.12 282 LEU A C 1
ATOM 2174 O O . LEU A 1 282 ? -0.954 0.138 -10.843 1.00 94.12 282 LEU A O 1
ATOM 2178 N N . THR A 1 283 ? -1.073 -2.047 -10.335 1.00 95.75 283 THR A N 1
ATOM 2179 C CA . THR A 1 283 ? 0.309 -2.147 -9.830 1.00 95.75 283 THR A CA 1
ATOM 2180 C C . THR A 1 283 ? 1.337 -2.480 -10.901 1.00 95.75 283 THR A C 1
ATOM 2182 O O . THR A 1 283 ? 2.516 -2.194 -10.709 1.00 95.75 283 THR A O 1
ATOM 2185 N N . GLY A 1 284 ? 0.921 -3.107 -12.002 1.00 93.44 284 GLY A N 1
ATOM 2186 C CA . GLY A 1 284 ? 1.810 -3.543 -13.081 1.00 93.44 284 GLY A CA 1
ATOM 2187 C C . GLY A 1 284 ? 2.465 -4.905 -12.840 1.00 93.44 284 GLY A C 1
ATOM 2188 O O . GLY A 1 284 ? 3.171 -5.403 -13.717 1.00 93.44 284 GLY A O 1
ATOM 2189 N N . LEU A 1 285 ? 2.203 -5.540 -11.691 1.00 94.75 285 LEU A N 1
ATOM 2190 C CA . LEU A 1 285 ? 2.811 -6.808 -11.300 1.00 94.75 285 LEU A CA 1
ATOM 2191 C C . LEU A 1 285 ? 1.781 -7.936 -11.241 1.00 94.75 285 LEU A C 1
ATOM 2193 O O . LEU A 1 285 ? 0.769 -7.839 -10.548 1.00 94.75 285 LEU A O 1
ATOM 2197 N N . ARG A 1 286 ? 2.116 -9.056 -11.880 1.00 95.50 286 ARG A N 1
ATOM 2198 C CA . ARG A 1 286 ? 1.480 -10.360 -11.678 1.00 95.50 286 ARG A CA 1
ATOM 2199 C C . ARG A 1 286 ? 2.554 -11.424 -11.575 1.00 95.50 286 ARG A C 1
ATOM 2201 O O . ARG A 1 286 ? 3.617 -11.289 -12.172 1.00 95.50 286 ARG A O 1
ATOM 2208 N N . ARG A 1 287 ? 2.279 -12.507 -10.859 1.00 96.12 287 ARG A N 1
ATOM 2209 C CA . ARG A 1 287 ? 3.170 -13.668 -10.835 1.00 96.12 287 ARG A CA 1
ATOM 2210 C C . ARG A 1 287 ? 2.778 -14.674 -11.908 1.00 96.12 287 ARG A C 1
ATOM 2212 O O . ARG A 1 287 ? 1.597 -14.875 -12.165 1.00 96.12 287 ARG A O 1
ATOM 2219 N N . ALA A 1 288 ? 3.756 -15.365 -12.479 1.00 95.38 288 ALA A N 1
ATOM 2220 C CA . ALA A 1 288 ? 3.516 -16.442 -13.436 1.00 95.38 288 ALA A CA 1
ATOM 2221 C C . ALA A 1 288 ? 2.850 -17.674 -12.788 1.00 95.38 288 ALA A C 1
ATOM 2223 O O . ALA A 1 288 ? 2.233 -18.482 -13.478 1.00 95.38 288 ALA A O 1
ATOM 2224 N N . ASP A 1 289 ? 2.971 -17.827 -11.465 1.00 94.94 289 ASP A N 1
ATOM 2225 C CA . ASP A 1 289 ? 2.328 -18.883 -10.674 1.00 94.94 289 ASP A CA 1
ATOM 2226 C C . ASP A 1 289 ? 1.006 -18.441 -10.012 1.00 94.94 289 ASP A C 1
ATOM 2228 O O . ASP A 1 289 ? 0.443 -19.195 -9.220 1.00 94.94 289 ASP A O 1
ATOM 2232 N N . ASP A 1 290 ? 0.474 -17.266 -10.372 1.00 95.38 290 ASP A N 1
ATOM 2233 C CA . ASP A 1 290 ? -0.812 -16.721 -9.910 1.00 95.38 290 ASP A CA 1
ATOM 2234 C C . ASP A 1 290 ? -2.008 -17.443 -10.563 1.00 95.38 290 ASP A C 1
ATOM 2236 O O . ASP A 1 290 ? -2.730 -16.915 -11.416 1.00 95.38 290 ASP A O 1
ATOM 2240 N N . THR A 1 291 ? -2.143 -18.725 -10.228 1.00 92.44 291 THR A N 1
ATOM 2241 C CA . THR A 1 291 ? -3.065 -19.678 -10.853 1.00 92.44 291 THR A CA 1
ATOM 2242 C C . THR A 1 291 ? -3.581 -20.705 -9.836 1.00 92.44 291 THR A C 1
ATOM 2244 O O . THR A 1 291 ? -3.195 -20.718 -8.666 1.00 92.44 291 THR A O 1
ATOM 2247 N N . SER A 1 292 ? -4.466 -21.604 -10.277 1.00 82.56 292 SER A N 1
ATOM 2248 C CA . SER A 1 292 ? -4.891 -22.771 -9.491 1.00 82.56 292 SER A CA 1
ATOM 2249 C C . SER A 1 292 ? -3.671 -23.580 -9.004 1.00 82.56 292 SER A C 1
ATOM 2251 O O . SER A 1 292 ? -2.797 -23.885 -9.817 1.00 82.56 292 SER A O 1
ATOM 2253 N N . PRO A 1 293 ? -3.610 -23.997 -7.724 1.00 90.75 293 PRO A N 1
ATOM 2254 C CA . PRO A 1 293 ? -4.740 -24.208 -6.812 1.00 90.75 293 PRO A CA 1
ATOM 2255 C C . PRO A 1 293 ? -5.119 -23.017 -5.920 1.00 90.75 293 PRO A C 1
ATOM 2257 O O . PRO A 1 293 ? -5.962 -23.195 -5.043 1.00 90.75 293 PRO A O 1
ATOM 2260 N N . LEU A 1 294 ? -4.540 -21.825 -6.111 1.00 93.88 294 LEU A N 1
ATOM 2261 C CA . LEU A 1 294 ? -4.934 -20.654 -5.323 1.00 93.88 294 LEU A CA 1
ATOM 2262 C C . LEU A 1 294 ? -6.419 -20.326 -5.561 1.00 93.88 294 LEU A C 1
ATOM 2264 O O . LEU A 1 294 ? -6.844 -20.287 -6.723 1.00 93.88 294 LEU A O 1
ATOM 2268 N N . PRO A 1 295 ? -7.223 -20.095 -4.508 1.00 97.06 295 PRO A N 1
ATOM 2269 C CA . PRO A 1 295 ? -8.611 -19.695 -4.678 1.00 97.06 295 PRO A CA 1
ATOM 2270 C C . PRO A 1 295 ? -8.701 -18.256 -5.201 1.00 97.06 295 PRO A C 1
ATOM 2272 O O . PRO A 1 295 ? -7.799 -17.440 -5.003 1.00 97.06 295 PRO A O 1
ATOM 2275 N N . LEU A 1 296 ? -9.816 -17.934 -5.855 1.00 97.88 296 LEU A N 1
ATOM 2276 C CA . LEU A 1 296 ? -10.184 -16.540 -6.106 1.00 97.88 296 LEU A CA 1
ATOM 2277 C C . LEU A 1 296 ? -10.593 -15.873 -4.777 1.00 97.88 296 LEU A C 1
ATOM 2279 O O . LEU A 1 296 ? -11.110 -16.568 -3.895 1.00 97.88 296 LEU A O 1
ATOM 2283 N N . PRO A 1 297 ? -10.410 -14.551 -4.616 1.00 98.12 297 PRO A N 1
ATOM 2284 C CA . PRO A 1 297 ? -10.890 -13.836 -3.436 1.00 98.12 297 PRO A CA 1
ATOM 2285 C C . PRO A 1 297 ? -12.403 -13.997 -3.264 1.00 98.12 297 PRO A C 1
ATOM 2287 O O . PRO A 1 297 ? -13.171 -13.788 -4.204 1.00 98.12 297 PRO A O 1
ATOM 2290 N N . HIS A 1 298 ? -12.831 -14.379 -2.063 1.00 98.19 298 HIS A N 1
ATOM 2291 C CA . HIS A 1 298 ? -14.240 -14.572 -1.736 1.00 98.19 298 HIS A CA 1
ATOM 2292 C C . HIS A 1 298 ? -14.458 -14.462 -0.218 1.00 98.19 298 HIS A C 1
ATOM 2294 O O . HIS A 1 298 ? -13.666 -15.030 0.540 1.00 98.19 298 HIS A O 1
ATOM 2300 N N . PRO A 1 299 ? -15.518 -13.790 0.273 1.00 97.12 299 PRO A N 1
ATOM 2301 C CA . PRO A 1 299 ? -15.730 -13.587 1.714 1.00 97.12 299 PRO A CA 1
ATOM 2302 C C . PRO A 1 299 ? -15.838 -14.886 2.526 1.00 97.12 299 PRO A C 1
ATOM 2304 O O . PRO A 1 299 ? -15.524 -14.907 3.712 1.00 97.12 299 PRO A O 1
ATOM 2307 N N . GLU A 1 300 ? -16.257 -15.978 1.882 1.00 97.56 300 GLU A N 1
ATOM 2308 C CA . GLU A 1 300 ? -16.406 -17.301 2.509 1.00 97.56 300 GLU A CA 1
ATOM 2309 C C . GLU A 1 300 ? -15.137 -18.171 2.448 1.00 97.56 300 GLU A C 1
ATOM 2311 O O . GLU A 1 300 ? -15.164 -19.325 2.878 1.00 97.56 300 GLU A O 1
ATOM 2316 N N . ASN A 1 301 ? -14.026 -17.657 1.910 1.00 97.81 301 ASN A N 1
ATOM 2317 C CA . ASN A 1 301 ? -12.765 -18.395 1.897 1.00 97.81 301 ASN A CA 1
ATOM 2318 C C . ASN A 1 301 ? -12.315 -18.746 3.321 1.00 97.81 301 ASN A C 1
ATOM 2320 O O . ASN A 1 301 ? -12.379 -17.931 4.245 1.00 97.81 301 ASN A O 1
ATOM 2324 N N . VAL A 1 302 ? -11.796 -19.963 3.488 1.00 97.19 302 VAL A N 1
ATOM 2325 C CA . VAL A 1 302 ? -11.161 -20.380 4.740 1.00 97.19 302 VAL A CA 1
ATOM 2326 C C . VAL A 1 302 ? -9.787 -19.725 4.825 1.00 97.19 302 VAL A C 1
ATOM 2328 O O . VAL A 1 302 ? -8.935 -19.956 3.973 1.00 97.19 302 VAL A O 1
ATOM 2331 N N . LEU A 1 303 ? -9.577 -18.920 5.866 1.00 97.31 303 LEU A N 1
ATOM 2332 C CA . LEU A 1 303 ? -8.303 -18.259 6.136 1.00 97.31 303 LEU A CA 1
ATOM 2333 C C . LEU A 1 303 ? -7.481 -19.120 7.099 1.00 97.31 303 LEU A C 1
ATOM 2335 O O . LEU A 1 303 ? -7.722 -19.121 8.308 1.00 97.31 303 LEU A O 1
ATOM 2339 N N . ASP A 1 304 ? -6.575 -19.911 6.535 1.00 95.69 304 ASP A N 1
ATOM 2340 C CA . ASP A 1 304 ? -5.831 -20.985 7.199 1.00 95.69 304 ASP A CA 1
ATOM 2341 C C . ASP A 1 304 ? -4.553 -20.523 7.909 1.00 95.69 304 ASP A C 1
ATOM 2343 O O . ASP A 1 304 ? -4.020 -21.246 8.755 1.00 95.69 304 ASP A O 1
ATOM 2347 N N . HIS A 1 305 ? -4.098 -19.302 7.636 1.00 96.00 305 HIS A N 1
ATOM 2348 C CA . HIS A 1 305 ? -3.006 -18.672 8.361 1.00 96.00 305 HIS A CA 1
ATOM 2349 C C . HIS A 1 305 ? -3.520 -17.648 9.366 1.00 96.00 305 HIS A C 1
ATOM 2351 O O . HIS A 1 305 ? -4.559 -17.008 9.191 1.00 96.00 305 HIS A O 1
ATOM 2357 N N . GLN A 1 306 ? -2.751 -17.470 10.435 1.00 96.00 306 GLN A N 1
ATOM 2358 C CA . 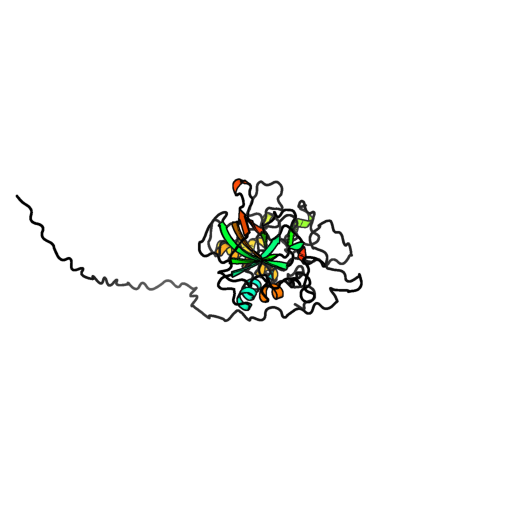GLN A 1 306 ? -3.027 -16.487 11.467 1.00 96.00 306 GLN A CA 1
ATOM 2359 C C . GLN A 1 306 ? -1.728 -15.803 11.866 1.00 96.00 306 GLN A C 1
ATOM 2361 O O . GLN A 1 306 ? -0.715 -16.463 12.094 1.00 96.00 306 GLN A O 1
ATOM 2366 N N . CYS A 1 307 ? -1.781 -14.482 11.975 1.00 96.00 307 CYS A N 1
ATOM 2367 C CA . CYS A 1 307 ? -0.751 -13.704 12.633 1.00 96.00 307 CYS A CA 1
ATOM 2368 C C . CYS A 1 307 ? -1.282 -13.244 13.995 1.00 96.00 307 CYS A C 1
ATOM 2370 O O . CYS A 1 307 ? -2.411 -12.759 14.109 1.00 96.00 307 CYS A O 1
ATOM 2372 N N . ASN A 1 308 ? -0.455 -13.412 15.028 1.00 95.69 308 ASN A N 1
ATOM 2373 C CA . ASN A 1 308 ? -0.727 -12.963 16.388 1.00 95.69 308 ASN A CA 1
ATOM 2374 C C . ASN A 1 308 ? 0.430 -12.075 16.843 1.00 95.69 308 ASN A C 1
ATOM 2376 O O . ASN A 1 308 ? 1.490 -12.578 17.214 1.00 95.69 308 ASN A O 1
ATOM 2380 N N . GLY A 1 309 ? 0.223 -10.767 16.778 1.00 93.38 309 GLY A N 1
ATOM 2381 C CA . GLY A 1 309 ? 1.135 -9.769 17.309 1.00 93.38 309 GLY A CA 1
ATOM 2382 C C . GLY A 1 309 ? 1.113 -9.711 18.837 1.00 93.38 309 GLY A C 1
ATOM 2383 O O . GLY A 1 309 ? 0.312 -10.363 19.509 1.00 93.38 309 GLY A O 1
ATOM 2384 N N . ASP A 1 310 ? 2.001 -8.888 19.380 1.00 91.94 310 ASP A N 1
ATOM 2385 C CA . ASP A 1 310 ? 2.135 -8.610 20.803 1.00 91.94 310 ASP A CA 1
ATOM 2386 C C . ASP A 1 310 ? 2.223 -7.096 21.011 1.00 91.94 310 ASP A C 1
ATOM 2388 O O . ASP A 1 310 ? 3.265 -6.464 20.811 1.00 91.94 310 ASP A O 1
ATOM 2392 N N . ARG A 1 311 ? 1.106 -6.515 21.461 1.00 90.12 311 ARG A N 1
ATOM 2393 C CA . ARG A 1 311 ? 0.982 -5.079 21.736 1.00 90.12 311 ARG A CA 1
ATOM 2394 C C . ARG A 1 311 ? 2.000 -4.597 22.773 1.00 90.12 311 ARG A C 1
ATOM 2396 O O . ARG A 1 311 ? 2.430 -3.452 22.704 1.00 90.12 311 ARG A O 1
ATOM 2403 N N . SER A 1 312 ? 2.406 -5.456 23.714 1.00 88.88 312 SER A N 1
ATOM 2404 C CA . SER A 1 312 ? 3.390 -5.102 24.747 1.00 88.88 312 SER A CA 1
ATOM 2405 C C . SER A 1 312 ? 4.813 -4.974 24.199 1.00 88.88 312 SER A C 1
ATOM 2407 O O . SER A 1 312 ? 5.633 -4.277 24.792 1.00 88.88 312 SER A O 1
ATOM 2409 N N . GLN A 1 313 ? 5.083 -5.597 23.050 1.00 85.75 313 GLN A N 1
ATOM 2410 C CA . GLN A 1 313 ? 6.365 -5.543 22.346 1.00 85.75 313 GLN A CA 1
ATOM 2411 C C . GLN A 1 313 ? 6.327 -4.605 21.131 1.00 85.75 313 GLN A C 1
ATOM 2413 O O . GLN A 1 313 ? 7.322 -4.475 20.430 1.00 85.75 313 GLN A O 1
ATOM 2418 N N . GLY A 1 314 ? 5.187 -3.956 20.861 1.00 84.38 314 GLY A N 1
ATOM 2419 C CA . GLY A 1 314 ? 4.997 -3.165 19.643 1.00 84.38 314 GLY A CA 1
ATOM 2420 C C . GLY A 1 314 ? 4.969 -4.016 18.368 1.00 84.38 314 GLY A C 1
ATOM 2421 O O . GLY A 1 314 ? 5.209 -3.500 17.281 1.00 84.38 314 GLY A O 1
ATOM 2422 N N . HIS A 1 315 ? 4.693 -5.314 18.494 1.00 89.56 315 HIS A N 1
ATOM 2423 C CA . HIS A 1 315 ? 4.612 -6.250 17.381 1.00 89.56 315 HIS A CA 1
ATOM 2424 C C . HIS A 1 315 ? 3.173 -6.316 16.873 1.00 89.56 315 HIS A C 1
ATOM 2426 O O . HIS A 1 315 ? 2.269 -6.732 17.599 1.00 89.56 315 HIS A O 1
ATOM 2432 N N . PHE A 1 316 ? 2.960 -5.943 15.616 1.00 93.06 316 PHE A N 1
ATOM 2433 C CA . PHE A 1 316 ? 1.646 -5.941 14.979 1.00 93.06 316 PHE A CA 1
ATOM 2434 C C . PHE A 1 316 ? 1.690 -6.754 13.688 1.00 93.06 316 PHE A C 1
ATOM 2436 O O . PHE A 1 316 ? 2.736 -6.882 13.060 1.00 93.06 316 PHE A O 1
ATOM 2443 N N . CYS A 1 317 ? 0.549 -7.313 13.303 1.00 96.31 317 CYS A N 1
ATOM 2444 C CA . CYS A 1 317 ? 0.409 -8.096 12.078 1.00 96.31 317 CYS A CA 1
ATOM 2445 C C . CYS A 1 317 ? 0.192 -7.222 10.852 1.00 96.31 317 CYS A C 1
ATOM 2447 O O . CYS A 1 317 ? 0.643 -7.558 9.763 1.00 96.31 317 CYS A O 1
ATOM 2449 N N . ILE A 1 318 ? -0.496 -6.101 11.044 1.00 95.94 318 ILE A N 1
ATOM 2450 C CA . ILE A 1 318 ? -0.604 -5.047 10.048 1.00 95.94 318 ILE A CA 1
ATOM 2451 C C . ILE A 1 318 ? -0.040 -3.783 10.664 1.00 95.94 318 ILE A C 1
ATOM 2453 O O . ILE A 1 318 ? -0.458 -3.393 11.759 1.00 95.94 318 ILE A O 1
ATOM 2457 N N . THR A 1 319 ? 0.873 -3.146 9.945 1.00 93.31 319 THR A N 1
ATOM 2458 C CA . THR A 1 319 ? 1.267 -1.764 10.217 1.00 93.31 319 THR A CA 1
ATOM 2459 C C . THR A 1 319 ? 0.977 -0.884 9.008 1.00 93.31 319 THR A C 1
ATOM 2461 O O . THR A 1 319 ? 0.511 -1.360 7.970 1.00 93.31 319 THR A O 1
ATOM 2464 N N . THR A 1 320 ? 1.206 0.413 9.153 1.00 92.19 320 THR A N 1
ATOM 2465 C CA . THR A 1 320 ? 1.043 1.401 8.091 1.00 92.19 320 THR A CA 1
ATOM 2466 C C . THR A 1 320 ? 2.411 1.892 7.631 1.00 92.19 320 THR A C 1
ATOM 2468 O O . THR A 1 320 ? 3.332 2.025 8.435 1.00 92.19 320 THR A O 1
ATOM 2471 N N . MET A 1 321 ? 2.541 2.195 6.343 1.00 91.12 321 MET A N 1
ATOM 2472 C CA . MET A 1 321 ? 3.725 2.844 5.788 1.00 91.12 321 MET A CA 1
ATOM 2473 C C . MET A 1 321 ? 3.351 3.828 4.681 1.00 91.12 321 MET A C 1
ATOM 2475 O O . MET A 1 321 ? 2.378 3.650 3.956 1.00 91.12 321 MET A O 1
ATOM 2479 N N . GLN A 1 322 ? 4.184 4.838 4.502 1.00 90.88 322 GLN A N 1
ATOM 2480 C CA . GLN A 1 322 ? 4.289 5.661 3.313 1.00 90.88 322 GLN A CA 1
ATOM 2481 C C . GLN A 1 322 ? 5.755 5.665 2.881 1.00 90.88 322 GLN A C 1
ATOM 2483 O O . GLN A 1 322 ? 6.461 6.661 3.017 1.00 90.88 322 GLN A O 1
ATOM 2488 N N . ASP A 1 323 ? 6.218 4.529 2.372 1.00 86.06 323 ASP A N 1
ATOM 2489 C CA . ASP A 1 323 ? 7.537 4.451 1.763 1.00 86.06 323 ASP A CA 1
ATOM 2490 C C . ASP A 1 323 ? 7.486 5.087 0.362 1.00 86.06 323 ASP A C 1
ATOM 2492 O O . ASP A 1 323 ? 6.897 4.534 -0.566 1.00 86.06 323 ASP A O 1
ATOM 2496 N N . CYS A 1 324 ? 8.063 6.283 0.205 1.00 91.19 324 CYS A N 1
ATOM 2497 C CA . CYS A 1 324 ? 8.144 6.946 -1.101 1.00 91.19 324 CYS A CA 1
ATOM 2498 C C . CYS A 1 324 ? 9.272 6.389 -1.984 1.00 91.19 324 CYS A C 1
ATOM 2500 O O . CYS A 1 324 ? 9.358 6.756 -3.158 1.00 91.19 324 CYS A O 1
ATOM 2502 N N . CYS A 1 325 ? 10.143 5.519 -1.461 1.00 90.94 325 CYS A N 1
ATOM 2503 C CA . CYS A 1 325 ? 11.184 4.875 -2.251 1.00 90.94 325 CYS A CA 1
ATOM 2504 C C . CYS A 1 325 ? 10.581 4.045 -3.391 1.00 90.94 325 CYS A C 1
ATOM 2506 O O . CYS A 1 325 ? 9.447 3.575 -3.322 1.00 90.94 325 CYS A O 1
ATOM 2508 N N . LYS A 1 326 ? 11.372 3.795 -4.441 1.00 92.50 326 LYS A N 1
ATOM 2509 C CA . LYS A 1 326 ? 11.029 2.770 -5.434 1.00 92.50 326 LYS A CA 1
ATOM 2510 C C . LYS A 1 326 ? 10.820 1.423 -4.711 1.00 92.50 326 LYS A C 1
ATOM 2512 O O . LYS A 1 326 ? 11.786 0.950 -4.098 1.00 92.50 326 LYS A O 1
ATOM 2517 N N . PRO A 1 327 ? 9.632 0.791 -4.805 1.00 92.88 327 PRO A N 1
ATOM 2518 C CA . PRO A 1 327 ? 9.347 -0.455 -4.105 1.00 92.88 327 PRO A CA 1
ATOM 2519 C C . PRO A 1 327 ? 10.297 -1.568 -4.533 1.00 92.88 327 PRO A C 1
ATOM 2521 O O . PRO A 1 327 ? 10.727 -1.636 -5.688 1.00 92.88 327 PRO A O 1
ATOM 2524 N N . SER A 1 328 ? 10.612 -2.481 -3.620 1.00 91.94 328 SER A N 1
ATOM 2525 C CA . SER A 1 328 ? 11.573 -3.538 -3.904 1.00 91.94 328 SER A CA 1
ATOM 2526 C C . SER A 1 328 ? 11.104 -4.467 -5.040 1.00 91.94 328 SER A C 1
ATOM 2528 O O . SER A 1 328 ? 11.942 -4.948 -5.800 1.00 91.94 328 SER A O 1
ATOM 2530 N N . CYS A 1 329 ? 9.795 -4.672 -5.226 1.00 94.56 329 CYS A N 1
ATOM 2531 C CA . CYS A 1 329 ? 9.242 -5.494 -6.309 1.00 94.56 329 CYS A CA 1
ATOM 2532 C C . CYS A 1 329 ? 9.151 -4.757 -7.661 1.00 94.56 329 CYS A C 1
ATOM 2534 O O . CYS A 1 329 ? 8.676 -5.328 -8.642 1.00 94.56 329 CYS A O 1
ATOM 2536 N N . ALA A 1 330 ? 9.608 -3.501 -7.737 1.00 92.88 330 ALA A N 1
ATOM 2537 C CA . ALA A 1 330 ? 9.794 -2.768 -8.991 1.00 92.88 330 ALA A CA 1
ATOM 2538 C C . ALA A 1 330 ? 11.169 -3.035 -9.641 1.00 92.88 330 ALA A C 1
ATOM 2540 O O . ALA A 1 330 ? 11.461 -2.521 -10.721 1.00 92.88 330 ALA A O 1
ATOM 2541 N N . TRP A 1 331 ? 12.047 -3.800 -8.984 1.00 89.38 331 TRP A N 1
ATOM 2542 C CA . TRP A 1 331 ? 13.300 -4.292 -9.565 1.00 89.38 331 TRP A CA 1
ATOM 2543 C C . TRP A 1 331 ? 13.052 -5.597 -10.329 1.00 89.38 331 TRP A C 1
ATOM 2545 O O . TRP A 1 331 ? 12.239 -6.420 -9.902 1.00 89.38 331 TRP A O 1
ATOM 2555 N N . SER A 1 332 ? 13.742 -5.801 -11.454 1.00 87.44 332 SER A N 1
ATOM 2556 C CA . SER A 1 332 ? 13.584 -7.027 -12.243 1.00 87.44 332 SER A CA 1
ATOM 2557 C C . SER A 1 332 ? 13.987 -8.295 -11.476 1.00 87.44 332 SER A C 1
ATOM 2559 O O . SER A 1 332 ? 14.829 -8.287 -10.578 1.00 87.44 332 SER A O 1
ATOM 2561 N N . GLY A 1 333 ? 13.366 -9.418 -11.851 1.00 83.50 333 GLY A N 1
ATOM 2562 C CA . GLY A 1 333 ? 13.731 -10.753 -11.364 1.00 83.50 333 GLY A CA 1
ATOM 2563 C C . GLY A 1 333 ? 13.137 -11.159 -10.013 1.00 83.50 333 GLY A C 1
ATOM 2564 O O . GLY A 1 333 ? 13.475 -12.232 -9.514 1.00 83.50 333 GLY A O 1
ATOM 2565 N N . LYS A 1 334 ? 12.244 -10.359 -9.420 1.00 89.62 334 LYS A N 1
ATOM 2566 C CA . LYS A 1 334 ? 11.605 -10.683 -8.136 1.00 89.62 334 LYS A CA 1
ATOM 2567 C C . LYS A 1 334 ? 10.235 -11.332 -8.297 1.00 89.62 334 LYS A C 1
ATOM 2569 O O . LYS A 1 334 ? 9.468 -10.962 -9.177 1.00 89.62 334 LYS A O 1
ATOM 2574 N N . GLY A 1 335 ? 9.910 -12.272 -7.408 1.00 88.38 335 GLY A N 1
ATOM 2575 C CA . GLY A 1 335 ? 8.547 -12.795 -7.274 1.00 88.38 335 GLY A CA 1
ATOM 2576 C C . GLY A 1 335 ? 8.031 -13.671 -8.420 1.00 88.38 335 GLY A C 1
ATOM 2577 O O . GLY A 1 335 ? 6.822 -13.788 -8.557 1.00 88.38 335 GLY A O 1
ATOM 2578 N N . ASN A 1 336 ? 8.898 -14.295 -9.229 1.00 93.19 336 ASN A N 1
ATOM 2579 C CA . ASN A 1 336 ? 8.487 -15.131 -10.374 1.00 93.19 336 ASN A CA 1
ATOM 2580 C C . ASN A 1 336 ? 7.450 -14.428 -11.283 1.00 93.19 336 ASN A C 1
ATOM 2582 O O . ASN A 1 336 ? 6.305 -14.879 -11.384 1.00 93.19 336 ASN A O 1
ATOM 2586 N N . PRO A 1 337 ? 7.803 -13.282 -11.882 1.00 92.62 337 PRO A N 1
ATOM 2587 C CA . PRO A 1 337 ? 6.809 -12.397 -12.455 1.00 92.62 337 PRO A CA 1
ATOM 2588 C C . PRO A 1 337 ? 6.329 -12.882 -13.833 1.00 92.62 337 PRO A C 1
ATOM 2590 O O . PRO A 1 337 ? 7.071 -13.515 -14.588 1.00 92.62 337 PRO A O 1
ATOM 2593 N N . ASP A 1 338 ? 5.076 -12.581 -14.160 1.00 92.44 338 ASP A N 1
ATOM 2594 C CA . ASP A 1 338 ? 4.477 -12.839 -15.467 1.00 92.44 338 ASP A CA 1
ATOM 2595 C C . ASP A 1 338 ? 5.122 -11.923 -16.528 1.00 92.44 338 ASP A C 1
ATOM 2597 O O . ASP A 1 338 ? 5.284 -10.728 -16.273 1.00 92.44 338 ASP A O 1
ATOM 2601 N N . PRO A 1 339 ? 5.475 -12.419 -17.729 1.00 89.94 339 PRO A N 1
ATOM 2602 C CA . PRO A 1 339 ? 6.097 -11.592 -18.766 1.00 89.94 339 PRO A CA 1
ATOM 2603 C C . PRO A 1 339 ? 5.278 -10.365 -19.200 1.00 89.94 339 PRO A C 1
ATOM 2605 O O . PRO A 1 339 ? 5.860 -9.377 -19.646 1.00 89.94 339 PRO A O 1
ATOM 2608 N N . GLN A 1 340 ? 3.948 -10.414 -19.098 1.00 88.50 340 GLN A N 1
ATOM 2609 C CA . GLN A 1 340 ? 3.061 -9.289 -19.396 1.00 88.50 340 GLN A CA 1
ATOM 2610 C C . GLN A 1 340 ? 3.053 -8.245 -18.268 1.00 88.50 340 GLN A C 1
ATOM 2612 O O . GLN A 1 340 ? 2.856 -7.062 -18.539 1.00 88.50 340 GLN A O 1
ATOM 2617 N N . TRP A 1 341 ? 3.292 -8.672 -17.026 1.00 91.06 341 TRP A N 1
ATOM 2618 C CA . TRP A 1 341 ? 3.228 -7.848 -15.814 1.00 91.06 341 TRP A CA 1
ATOM 2619 C C . TRP A 1 341 ? 4.477 -8.064 -14.941 1.00 91.06 341 TRP A C 1
ATOM 2621 O O . TRP A 1 341 ? 4.381 -8.591 -13.828 1.00 91.06 341 TRP A O 1
ATOM 2631 N N . PRO A 1 342 ? 5.675 -7.726 -15.455 1.00 91.50 342 PRO A N 1
ATOM 2632 C CA . PRO A 1 342 ? 6.936 -8.241 -14.941 1.00 91.50 342 PRO A CA 1
ATOM 2633 C C . PRO A 1 342 ? 7.406 -7.621 -13.615 1.00 91.50 342 PRO A C 1
ATOM 2635 O O . PRO A 1 342 ? 8.374 -8.118 -13.039 1.00 91.50 342 PRO A O 1
ATOM 2638 N N . ARG A 1 343 ? 6.824 -6.500 -13.168 1.00 92.38 343 ARG A N 1
ATOM 2639 C CA . ARG A 1 343 ? 7.273 -5.745 -11.982 1.00 92.38 343 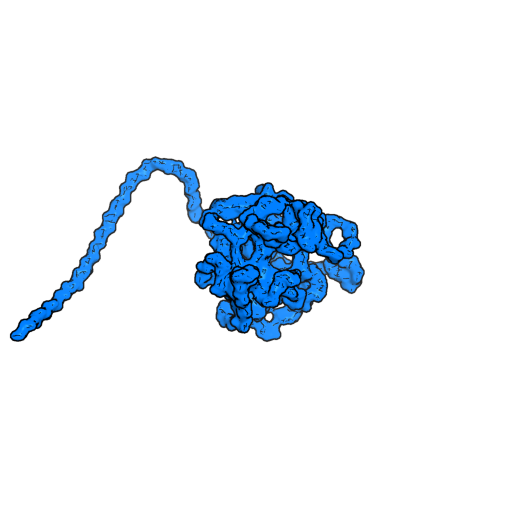ARG A CA 1
ATOM 2640 C C . ARG A 1 343 ? 6.272 -4.664 -11.593 1.00 92.38 343 ARG A C 1
ATOM 2642 O O . ARG A 1 343 ? 5.498 -4.212 -12.427 1.00 92.38 343 ARG A O 1
ATOM 2649 N N . VAL A 1 344 ? 6.368 -4.194 -10.353 1.00 94.75 344 VAL A N 1
ATOM 2650 C CA . VAL A 1 344 ? 5.593 -3.032 -9.896 1.00 94.75 344 VAL A CA 1
ATOM 2651 C C . VAL A 1 344 ? 6.009 -1.789 -10.678 1.00 94.75 344 VAL A C 1
ATOM 2653 O O . VAL A 1 344 ? 7.192 -1.603 -10.984 1.00 94.75 344 VAL A O 1
ATOM 2656 N N . ASP A 1 345 ? 5.054 -0.918 -10.977 1.00 92.50 345 ASP A N 1
ATOM 2657 C CA . ASP A 1 345 ? 5.355 0.365 -11.592 1.00 92.50 345 ASP A CA 1
ATOM 2658 C C . ASP A 1 345 ? 6.257 1.228 -10.733 1.00 92.50 345 ASP A C 1
ATOM 2660 O O . ASP A 1 345 ? 6.219 1.233 -9.503 1.00 92.50 345 ASP A O 1
ATOM 2664 N N . THR A 1 346 ? 7.037 2.041 -11.428 1.00 91.56 346 THR A N 1
ATOM 2665 C CA . THR A 1 346 ? 7.810 3.107 -10.816 1.00 91.56 346 THR A CA 1
ATOM 2666 C C . THR A 1 346 ? 7.239 4.437 -11.273 1.00 91.56 346 THR A C 1
ATOM 2668 O O . THR A 1 346 ? 6.977 4.627 -12.464 1.00 91.56 346 THR A O 1
ATOM 2671 N N . CYS A 1 347 ? 7.083 5.366 -10.338 1.00 92.56 347 CYS A N 1
ATOM 2672 C CA . CYS A 1 347 ? 6.592 6.701 -10.630 1.00 92.56 347 CYS A CA 1
ATOM 2673 C C . CYS A 1 347 ? 7.695 7.752 -10.582 1.00 92.56 347 CYS A C 1
ATOM 2675 O O . CYS A 1 347 ? 8.704 7.603 -9.889 1.00 92.56 347 CYS A O 1
ATOM 2677 N N . THR A 1 348 ? 7.482 8.826 -11.336 1.00 91.69 348 THR A N 1
ATOM 2678 C CA . THR A 1 348 ? 8.251 10.061 -11.250 1.00 91.69 348 THR A CA 1
ATOM 2679 C C . THR A 1 348 ? 7.985 10.751 -9.913 1.00 91.69 348 THR A C 1
ATOM 2681 O O . THR A 1 348 ? 7.029 10.438 -9.200 1.00 91.69 348 THR A O 1
ATOM 2684 N N . ARG A 1 349 ? 8.774 11.788 -9.618 1.00 90.94 349 ARG A N 1
ATOM 2685 C CA . ARG A 1 349 ? 8.527 12.694 -8.488 1.00 90.94 349 ARG A CA 1
ATOM 2686 C C . ARG A 1 349 ? 7.098 13.260 -8.467 1.00 90.94 349 ARG A C 1
ATOM 2688 O O . ARG A 1 349 ? 6.559 13.501 -7.396 1.00 90.94 349 ARG A O 1
ATOM 2695 N N . MET A 1 350 ? 6.486 13.449 -9.639 1.00 90.75 350 MET A N 1
ATOM 2696 C CA . MET A 1 350 ? 5.136 14.008 -9.787 1.00 90.75 350 MET A CA 1
ATOM 2697 C C . MET A 1 350 ? 4.025 12.975 -9.532 1.00 90.75 350 MET A C 1
ATOM 2699 O O . MET A 1 350 ? 2.848 13.322 -9.568 1.00 90.75 350 MET A O 1
ATOM 2703 N N . GLY A 1 351 ? 4.381 11.709 -9.289 1.00 90.38 351 GLY A N 1
ATOM 2704 C CA . GLY A 1 351 ? 3.439 10.602 -9.118 1.00 90.38 351 GLY A CA 1
ATOM 2705 C C . GLY A 1 351 ? 2.919 10.001 -10.425 1.00 90.38 351 GLY A C 1
ATOM 2706 O O . GLY A 1 351 ? 2.088 9.104 -10.374 1.00 90.38 351 GLY A O 1
ATOM 2707 N N . SER A 1 352 ? 3.405 10.452 -11.586 1.00 90.19 352 SER A N 1
ATOM 2708 C CA . SER A 1 352 ? 3.090 9.828 -12.877 1.00 90.19 352 SER A CA 1
ATOM 2709 C C . SER A 1 352 ? 3.946 8.586 -13.115 1.00 90.19 352 SER A C 1
ATOM 2711 O O . SER A 1 352 ? 5.128 8.574 -12.774 1.00 90.19 352 SER A O 1
ATOM 2713 N N . ILE A 1 353 ? 3.377 7.550 -13.728 1.00 89.81 353 ILE A N 1
ATOM 2714 C CA . ILE A 1 353 ? 4.103 6.321 -14.076 1.00 89.81 353 ILE A CA 1
ATOM 2715 C C . ILE A 1 353 ? 5.172 6.628 -15.137 1.00 89.81 353 ILE A C 1
ATOM 2717 O O . ILE A 1 353 ? 4.899 7.316 -16.124 1.00 89.81 353 ILE A O 1
ATOM 2721 N N . PHE A 1 354 ? 6.393 6.112 -14.961 1.00 84.62 354 PHE A N 1
ATOM 2722 C CA . PHE A 1 354 ? 7.440 6.239 -15.978 1.00 84.62 354 PHE A CA 1
ATOM 2723 C C . PHE A 1 354 ? 7.030 5.595 -17.308 1.00 84.62 354 PHE A C 1
ATOM 2725 O O . PHE A 1 354 ? 6.397 4.544 -17.344 1.00 84.62 354 PHE A O 1
ATOM 2732 N N . GLY A 1 355 ? 7.412 6.231 -18.418 1.00 74.56 355 GLY A N 1
ATOM 2733 C CA . GLY A 1 355 ? 7.118 5.723 -19.761 1.00 74.56 355 GLY A CA 1
ATOM 2734 C C . GLY A 1 355 ? 5.671 5.922 -20.222 1.00 74.56 355 GLY A C 1
ATOM 2735 O O . GLY A 1 355 ? 5.346 5.514 -21.336 1.00 74.56 355 GLY A O 1
ATOM 2736 N N . TYR A 1 356 ? 4.821 6.578 -19.422 1.00 68.31 356 TYR A N 1
ATOM 2737 C CA . TYR A 1 356 ? 3.462 6.944 -19.815 1.00 68.31 356 TYR A CA 1
ATOM 2738 C C . TYR A 1 356 ? 3.347 8.462 -20.037 1.00 68.31 356 TYR A C 1
ATOM 2740 O O . TYR A 1 356 ? 3.814 9.232 -19.192 1.00 68.31 356 TYR A O 1
ATOM 2748 N N . PRO A 1 357 ? 2.769 8.926 -21.161 1.00 55.22 357 PRO A N 1
ATOM 2749 C CA . PRO A 1 357 ? 2.454 10.338 -21.322 1.00 55.22 357 PRO A CA 1
ATOM 2750 C C . PRO A 1 357 ? 1.405 10.745 -20.279 1.00 55.22 357 PRO A C 1
ATOM 2752 O O . PRO A 1 357 ? 0.411 10.044 -20.093 1.00 55.22 357 PRO A O 1
ATOM 2755 N N . SER A 1 358 ? 1.681 11.852 -19.587 1.00 51.47 358 SER A N 1
ATOM 2756 C CA . SER A 1 358 ? 0.801 12.482 -18.594 1.00 51.47 358 SER A CA 1
ATOM 2757 C C . SER A 1 358 ? -0.505 12.980 -19.186 1.00 51.47 358 SER A C 1
ATOM 2759 O O . SER A 1 358 ? -0.422 13.560 -20.298 1.00 51.47 358 SER A O 1
#

Organism: NCBI:txid1070528

Solvent-accessible surface area (backbone atoms only — not comparable to full-atom values): 19891 Å² total; per-residue (Å²): 138,88,80,90,81,86,87,80,87,84,82,85,80,87,79,86,82,84,81,84,82,79,89,78,88,88,79,94,69,85,84,78,82,67,96,75,70,93,64,82,77,76,72,78,72,65,71,70,83,66,77,79,56,58,76,82,49,41,93,66,93,70,44,81,74,70,42,51,14,29,35,53,90,77,74,75,81,68,96,74,93,65,45,17,15,38,40,34,56,54,17,25,59,6,70,57,27,48,49,21,24,49,71,66,69,40,44,87,60,35,43,44,37,28,21,30,25,48,38,58,75,44,20,39,42,21,32,42,31,41,77,75,38,48,70,82,66,79,66,94,80,67,53,32,38,37,33,33,26,39,26,49,36,92,89,34,50,87,73,23,35,34,35,32,21,27,47,30,11,28,36,61,47,34,8,43,29,51,43,26,59,78,45,70,30,94,40,36,34,22,76,46,46,51,36,85,24,47,62,77,57,24,45,77,45,78,61,96,52,92,61,69,34,63,40,28,22,57,65,68,71,92,68,84,42,74,64,59,43,42,54,48,38,44,46,38,55,61,53,79,77,85,46,70,34,46,48,30,30,29,44,6,27,32,49,29,52,74,74,59,61,41,48,42,22,28,24,33,33,25,34,74,25,35,64,54,67,33,56,29,53,72,40,34,28,34,28,66,74,62,44,83,89,44,45,72,82,54,96,84,60,80,54,84,40,72,33,80,40,38,76,92,76,73,36,46,20,30,40,52,18,34,53,31,24,39,40,58,24,45,42,82,90,39,23,61,41,20,90,77,22,48,28,31,60,41,5,37,63,65,37,47,53,66,98,56,88,130

Nearest PDB structures (foldseek):
  6mvi-assembly1_A  TM=7.294E-01  e=7.259E-05  Neurospora crassa OR74A
  3eng-assembly1_A  TM=5.515E-01  e=1.352E-05  Mycothermus thermophilus

pLDDT: mean 77.84, std 22.52, range [24.48, 98.81]

Foldseek 3Di:
DDDDDDDDDDDDDDDDDDDDDDDDDDDDDDDDPDPPDPDPPLPLPQPPQDPPDCLCPPVPDDNDDAAKQWPQVPDPDDPDLFHWWAFLCQAFQFPLQCSLCVNLVNNVQEGEFEWEAADLLQAQWWKWKDFDAFLPDDDPRDHTYTYRYAAYDNPHDHLAIATAFQQQAAPQIAQAEQCLQVDQRVSGRGNHHLADHDQVLFQPPPDPDPRSRSGGGDLADPDPDLVVQLVSLLSSSVDHDPFPSSVSSSSRSSVCRNVVVSHFGQKMFMDTAQDDPSSCSSFLWHAPPSDPPHHHDDPPDDRPDMDGHDSVVVGGSYGYHNHGINHPQQDAPTNNTDPSRGGTFIATSRSHTPPDDD

Secondary structure (DSSP, 8-state):
-----PPPP-----------PPP----------------------PPPPP---TTS--SSS---PPEESS--S-----S---EEB--GGGSTT-HHHHHHHHHTT-TTTEEEEEEEES-GGGTT-EEEEEEEEESS---TTPPEEEEEEEEE-TTSPTT-EEEE-TTS---SS--SSGGGGTS-BTTB--SS-SSS--HHHHBSS----S-TTT--B-S--SS--HHHHHHHHHHHHSSS--SHHHHHHHHHHHHHHHTT-SS-EEEEEEEEEPPPHHHHHHHSEEETT--TTSPPP-TT----EEEE-BGGGTB-SEEEE---BPPGGGSTT-SSEEEEEES---B-TTSPBTTS--

Sequence (358 aa):
MNRLYRSIFYVSLFALTTTVVKNVNGISSLWSWGPSTTSSFYNTSLPLPRSYSNHDGGSDGGGSEYGSACGNGWSWSQGGGVYGFACPHMMLQSEDMIGAAHYDGLGHDFLYAVAGSSSDNDCGRCYQIQLLDAEREWRPDFKFLLVQIINSGFDVMAGQMDIFMGAGGFGYFTSCNSDCSSHACQGGTCKQAMYDTSFEKWDQAHYNDPNACYSGGIKWLEERNDTAILDLCKGLIGHAPQDPKDQMTIDSCYRSNLDLYHQNFVSTRYTPVQCPLGLTMLTGLRRADDTSPLPLPHPENVLDHQCNGDRSQGHFCITTMQDCCKPSCAWSGKGNPDPQWPRVDTCTRMGSIFGYPS

Mean predicted aligned error: 11.33 Å

InterPro domains:
  IPR036908 RlpA-like domain superfamily [G3DSA:2.40.40.10] (43-293)

Radius of gyration: 24.93 Å; Cα contacts (8 Å, |Δi|>4): 770; chains: 1; bounding box: 85×59×78 Å